Protein AF-0000000078657579 (afdb_homodimer)

pLDDT: mean 97.5, std 2.19, range [79.81, 98.94]

Organism: NCBI:txid1005395

Radius of gyration: 17.43 Å; Cα contacts (8 Å, |Δi|>4): 641; chains: 2; bounding box: 29×56×40 Å

Nearest PDB structures (foldseek):
  3bcw-assembly1_A  TM=8.806E-01  e=3.943E-10  Bordetella bronchiseptica RB50
  1o5u-assembly2_B  TM=9.605E-01  e=2.382E-05  Thermotoga maritima
  2i45-assembly3_E  TM=8.185E-01  e=2.041E-05  Neisseria meningitidis
  3d82-assembly1_E  TM=7.930E-01  e=7.016E-05  Shewanella frigidimarina NCIMB 400
  5onn-assembly1_A  TM=7.006E-01  e=1.442E-04  Paenibacillus lautus

Foldseek 3Di:
DDDDDDPPLVDDDFDDKDFDDFFPDPPTKIKTWDWDDDPPQKIKTKMKIAFGKGKDDAQFWKKKAKQAAWKWWDFVVGDIDTDGHGDIDTDHGRTITMIGGPGIIMMIMMTGD/DDDDDDPPLVDDDFDDKDFDDFFPDPPGKMKTWDWDDDDPQKIWTKMKIAFGKGKDDAQFWKKKAKQAAWKWWAFVVGDIDTDHHGDIDTDHGRTITMIGGPGIIMMIMMTGD

Secondary structure (DSSP, 8-state):
---EEE-STTTPPPSEEEE-SSB-SSSPPEEEEEEEE-TTSEEEEEEEE-SEEEE----SEEEEEEEEEEEEEEETTS--EEEETT-EEEEPTT--EEEEEEEEEEEEEEEE-/---EEE-STTTPPPSEEEE-SSB-SSSPPEEEEEEEE-TTSEEEEEEEE-SEEEE----SEEEEEEEEEEEEEEETTS--EEEETT-EEEEPTT--EEEEEEEEEEEEEEEE-

Structure (mmCIF, N/CA/C/O backbone):
data_AF-0000000078657579-model_v1
#
loop_
_entity.id
_entity.type
_entity.pdbx_description
1 polymer 'Cupin domain-containing protein'
#
loop_
_atom_site.group_PDB
_atom_site.id
_atom_site.type_symbol
_atom_site.label_atom_id
_atom_site.label_alt_id
_atom_site.label_comp_id
_atom_site.label_asym_id
_atom_site.label_entity_id
_atom_site.label_seq_id
_atom_site.pdbx_PDB_ins_code
_atom_site.Cartn_x
_atom_site.Cartn_y
_atom_site.Cartn_z
_atom_site.occupancy
_atom_site.B_iso_or_equiv
_atom_site.auth_seq_id
_atom_site.auth_comp_id
_atom_site.auth_asym_id
_atom_site.auth_atom_id
_atom_site.pdbx_PDB_model_num
ATOM 1 N N . MET A 1 1 ? -11.383 -3.605 -15.008 1 80.19 1 MET A N 1
ATOM 2 C CA . MET A 1 1 ? -10.422 -2.52 -14.859 1 80.19 1 MET A CA 1
ATOM 3 C C . MET A 1 1 ? -9 -3.062 -14.758 1 80.19 1 MET A C 1
ATOM 5 O O . MET A 1 1 ? -8.797 -4.207 -14.352 1 80.19 1 MET A O 1
ATOM 9 N N . SER A 1 2 ? -8.062 -2.225 -15.211 1 91.75 2 SER A N 1
ATOM 10 C CA . SER A 1 2 ? -6.703 -2.734 -15.328 1 91.75 2 SER A CA 1
ATOM 11 C C . SER A 1 2 ? -5.934 -2.545 -14.023 1 91.75 2 SER A C 1
ATOM 13 O O . SER A 1 2 ? -6.285 -1.689 -13.203 1 91.75 2 SER A O 1
ATOM 15 N N . ILE A 1 3 ? -4.992 -3.357 -13.805 1 97.06 3 ILE A N 1
ATOM 16 C CA . ILE A 1 3 ? -4.066 -3.225 -12.688 1 97.06 3 ILE A CA 1
ATOM 17 C C . ILE A 1 3 ? -3.191 -1.988 -12.891 1 97.06 3 ILE A C 1
ATOM 19 O O . ILE A 1 3 ? -2.73 -1.719 -14 1 97.06 3 ILE A O 1
ATOM 23 N N . THR A 1 4 ? -2.998 -1.175 -11.836 1 98.12 4 THR A N 1
ATOM 24 C CA . THR A 1 4 ? -2.061 -0.057 -11.859 1 98.12 4 THR A CA 1
ATOM 25 C C . THR A 1 4 ? -0.813 -0.384 -11.039 1 98.12 4 THR A C 1
ATOM 27 O O . THR A 1 4 ? -0.912 -0.855 -9.906 1 98.12 4 THR A O 1
ATOM 30 N N . GLN A 1 5 ? 0.328 -0.183 -11.609 1 98.31 5 GLN A N 1
ATOM 31 C CA . GLN A 1 5 ? 1.6 -0.371 -10.914 1 98.31 5 GLN A CA 1
ATOM 32 C C . GLN A 1 5 ? 2.439 0.903 -10.953 1 98.31 5 GLN A C 1
ATOM 34 O O . GLN A 1 5 ? 2.615 1.507 -12.016 1 98.31 5 GLN A O 1
ATOM 39 N N . PHE A 1 6 ? 2.885 1.323 -9.844 1 98.44 6 PHE A N 1
ATOM 40 C CA . PHE A 1 6 ? 3.906 2.359 -9.742 1 98.44 6 PHE A CA 1
ATOM 41 C C . PHE A 1 6 ? 5.266 1.749 -9.414 1 98.44 6 PHE A C 1
ATOM 43 O O . PHE A 1 6 ? 5.445 1.162 -8.344 1 98.44 6 PHE A O 1
ATOM 50 N N . LYS A 1 7 ? 6.18 1.938 -10.281 1 97.62 7 LYS A N 1
ATOM 51 C CA . LYS A 1 7 ? 7.516 1.38 -10.078 1 97.62 7 LYS A CA 1
ATOM 52 C C . LYS A 1 7 ? 8.469 2.428 -9.508 1 97.62 7 LYS A C 1
ATOM 54 O O . LYS A 1 7 ? 8.336 3.617 -9.797 1 97.62 7 LYS A O 1
ATOM 59 N N . HIS A 1 8 ? 9.422 1.948 -8.688 1 95.94 8 HIS A N 1
ATOM 60 C CA . HIS A 1 8 ? 10.484 2.811 -8.172 1 95.94 8 HIS A CA 1
ATOM 61 C C . HIS A 1 8 ? 9.898 4.062 -7.52 1 95.94 8 HIS A C 1
ATOM 63 O O . HIS A 1 8 ? 10.312 5.18 -7.836 1 95.94 8 HIS A O 1
ATOM 69 N N . THR A 1 9 ? 8.922 3.859 -6.637 1 97.81 9 THR A N 1
ATOM 70 C CA . THR A 1 9 ? 8.148 4.977 -6.102 1 97.81 9 THR A CA 1
ATOM 71 C C . THR A 1 9 ? 9.047 5.922 -5.309 1 97.81 9 THR A C 1
ATOM 73 O O . THR A 1 9 ? 8.711 7.094 -5.121 1 97.81 9 THR A O 1
ATOM 76 N N . ASP A 1 10 ? 10.211 5.504 -4.914 1 95.88 10 ASP A N 1
ATOM 77 C CA . ASP A 1 10 ? 11.117 6.312 -4.098 1 95.88 10 ASP A CA 1
ATOM 78 C C . ASP A 1 10 ? 11.836 7.355 -4.945 1 95.88 10 ASP A C 1
ATOM 80 O O . ASP A 1 10 ? 12.32 8.359 -4.422 1 95.88 10 ASP A O 1
ATOM 84 N N . SER A 1 11 ? 11.859 7.082 -6.258 1 95.81 11 SER A N 1
ATOM 85 C CA . SER A 1 11 ? 12.766 7.93 -7.027 1 95.81 11 SER A CA 1
ATOM 86 C C . SER A 1 11 ? 12.078 8.492 -8.266 1 95.81 11 SER A C 1
ATOM 88 O O . SER A 1 11 ? 12.602 9.406 -8.914 1 95.81 11 SER A O 1
ATOM 90 N N . VAL A 1 12 ? 10.906 7.988 -8.578 1 96.19 12 VAL A N 1
ATOM 91 C CA . VAL A 1 12 ? 10.227 8.414 -9.805 1 96.19 12 VAL A CA 1
ATOM 92 C C . VAL A 1 12 ? 9.875 9.898 -9.711 1 96.19 12 VAL A C 1
ATOM 94 O O . VAL A 1 12 ? 9.516 10.383 -8.633 1 96.19 12 VAL A O 1
ATOM 97 N N . ALA A 1 13 ? 10.031 10.609 -10.852 1 95.69 13 ALA A N 1
ATOM 98 C CA . ALA A 1 13 ? 9.656 12.023 -10.898 1 95.69 13 ALA A CA 1
ATOM 99 C C . ALA A 1 13 ? 8.141 12.188 -10.828 1 95.69 13 ALA A C 1
ATOM 101 O O . ALA A 1 13 ? 7.391 11.414 -11.43 1 95.69 13 ALA A O 1
ATOM 102 N N . LEU A 1 14 ? 7.738 13.289 -10.156 1 97.19 14 LEU A N 1
ATOM 103 C CA . LEU A 1 14 ? 6.309 13.547 -10.016 1 97.19 14 LEU A CA 1
ATOM 104 C C . LEU A 1 14 ? 5.852 14.625 -10.992 1 97.19 14 LEU A C 1
ATOM 106 O O . LEU A 1 14 ? 6.66 15.422 -11.469 1 97.19 14 LEU A O 1
ATOM 110 N N . GLU A 1 15 ? 4.582 14.648 -11.266 1 93.62 15 GLU A N 1
ATOM 111 C CA . GLU A 1 15 ? 4.062 15.352 -12.438 1 93.62 15 GLU A CA 1
ATOM 112 C C . GLU A 1 15 ? 3.508 16.719 -12.055 1 93.62 15 GLU A C 1
ATOM 114 O O . GLU A 1 15 ? 3.623 17.688 -12.82 1 93.62 15 GLU A O 1
ATOM 119 N N . THR A 1 16 ? 2.764 16.891 -11 1 94.56 16 THR A N 1
ATOM 120 C CA . THR A 1 16 ? 2.107 18.125 -10.594 1 94.56 16 THR A CA 1
ATOM 121 C C . THR A 1 16 ? 2.666 18.625 -9.266 1 94.56 16 THR A C 1
ATOM 123 O O . THR A 1 16 ? 2.859 17.844 -8.336 1 94.56 16 THR A O 1
ATOM 126 N N . SER A 1 17 ? 2.924 19.859 -9.242 1 97.69 17 SER A N 1
ATOM 127 C CA . SER A 1 17 ? 3.43 20.5 -8.031 1 97.69 17 SER A CA 1
ATOM 128 C C . SER A 1 17 ? 2.678 21.781 -7.723 1 97.69 17 SER A C 1
ATOM 130 O O . 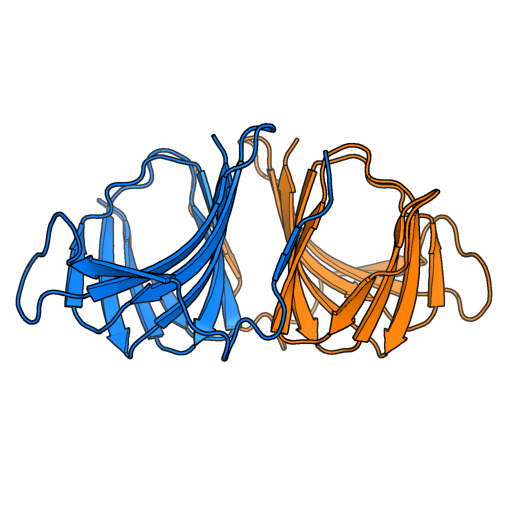SER A 1 17 ? 2.465 22.609 -8.609 1 97.69 17 SER A O 1
ATOM 132 N N . SER A 1 18 ? 2.176 21.891 -6.527 1 98.19 18 SER A N 1
ATOM 133 C CA . SER A 1 18 ? 1.454 23.094 -6.102 1 98.19 18 SER A CA 1
ATOM 134 C C . SER A 1 18 ? 1.6 23.312 -4.602 1 98.19 18 SER A C 1
ATOM 136 O O . SER A 1 18 ? 1.811 22.375 -3.842 1 98.19 18 SER A O 1
ATOM 138 N N . PRO A 1 19 ? 1.474 24.531 -4.145 1 98.25 19 PRO A N 1
ATOM 139 C CA . PRO A 1 19 ? 1.428 24.75 -2.695 1 98.25 19 PRO A CA 1
ATOM 140 C C . PRO A 1 19 ? 0.225 24.094 -2.035 1 98.25 19 PRO A C 1
ATOM 142 O O . PRO A 1 19 ? -0.805 23.891 -2.682 1 98.25 19 PRO A O 1
ATOM 145 N N . VAL A 1 20 ? 0.379 23.766 -0.746 1 97.94 20 VAL A N 1
ATOM 146 C CA . VAL A 1 20 ? -0.763 23.25 -0.003 1 97.94 20 VAL A CA 1
ATOM 147 C C . VAL A 1 20 ? -1.855 24.312 0.082 1 97.94 20 VAL A C 1
ATOM 149 O O . VAL A 1 20 ? -1.567 25.516 0.052 1 97.94 20 VAL A O 1
ATOM 152 N N . ALA A 1 21 ? -3.121 23.922 0.278 1 94.81 21 ALA A N 1
ATOM 153 C CA . ALA A 1 21 ? -4.266 24.828 0.147 1 94.81 21 ALA A CA 1
ATOM 154 C C . ALA A 1 21 ? -4.441 25.672 1.4 1 94.81 21 ALA A C 1
ATOM 156 O O . ALA A 1 21 ? -4.84 26.844 1.315 1 94.81 21 ALA A O 1
ATOM 157 N N . VAL A 1 22 ? -4.266 25.172 2.684 1 96.62 22 VAL A N 1
ATOM 158 C CA . VAL A 1 22 ? -4.5 25.891 3.938 1 96.62 22 VAL A CA 1
ATOM 159 C C . VAL A 1 22 ? -3.242 25.828 4.805 1 96.62 22 VAL A C 1
ATOM 161 O O . VAL A 1 22 ? -3.232 25.188 5.859 1 96.62 22 VAL A O 1
ATOM 164 N N . PRO A 1 23 ? -2.229 26.594 4.379 1 97.88 23 PRO A N 1
ATOM 165 C CA . PRO A 1 23 ? -1 26.609 5.176 1 97.88 23 PRO A CA 1
ATOM 166 C C . PRO A 1 23 ? -1.189 27.281 6.535 1 97.88 23 PRO A C 1
ATOM 168 O O . PRO A 1 23 ? -1.991 28.203 6.664 1 97.88 23 PRO A O 1
ATOM 171 N N . LEU A 1 24 ? -0.493 26.859 7.551 1 98 24 LEU A N 1
ATOM 172 C CA . LEU A 1 24 ? -0.603 27.391 8.906 1 98 24 LEU A CA 1
ATOM 173 C C . LEU A 1 24 ? 0.691 28.078 9.328 1 98 24 LEU A C 1
ATOM 175 O O . LEU A 1 24 ? 0.911 28.312 10.516 1 98 24 LEU A O 1
ATOM 179 N N . GLY A 1 25 ? 1.549 28.359 8.43 1 96 25 GLY A N 1
ATOM 180 C CA . GLY A 1 25 ? 2.805 29.047 8.695 1 96 25 GLY A CA 1
ATOM 181 C C . GLY A 1 25 ? 3.768 29 7.523 1 96 25 GLY A C 1
ATOM 182 O O . GLY A 1 25 ? 3.371 28.672 6.402 1 96 25 GLY A O 1
ATOM 183 N N . GLU A 1 26 ? 4.969 29.484 7.832 1 95.44 26 GLU A N 1
ATOM 184 C CA . GLU A 1 26 ? 6.051 29.422 6.852 1 95.44 26 GLU A CA 1
ATOM 185 C C . GLU A 1 26 ? 7.086 28.375 7.238 1 95.44 26 GLU A C 1
ATOM 187 O O . GLU A 1 26 ? 7.34 28.141 8.422 1 95.44 26 GLU A O 1
ATOM 192 N N . PRO A 1 27 ? 7.727 27.797 6.281 1 97.06 27 PRO A N 1
ATOM 193 C CA . PRO A 1 27 ? 7.477 27.922 4.844 1 97.06 27 PRO A CA 1
ATOM 194 C C . PRO A 1 27 ? 6.172 27.25 4.41 1 97.06 27 PRO A C 1
ATOM 196 O O . PRO A 1 27 ? 5.703 26.328 5.074 1 97.06 27 PRO A O 1
ATOM 199 N N . VAL A 1 28 ? 5.555 27.75 3.283 1 98.31 28 VAL A N 1
ATOM 200 C CA . VAL A 1 28 ? 4.41 27.078 2.672 1 98.31 28 VAL A CA 1
ATOM 201 C C . VAL A 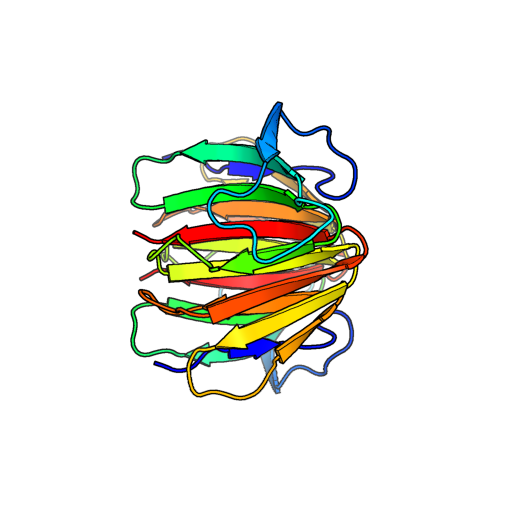1 28 ? 4.863 25.781 2.006 1 98.31 28 VAL A C 1
ATOM 203 O O . VAL A 1 28 ? 5.688 25.812 1.089 1 98.31 28 VAL A O 1
ATOM 206 N N . ALA A 1 29 ? 4.336 24.75 2.443 1 98.38 29 ALA A N 1
ATOM 207 C CA . ALA A 1 29 ? 4.711 23.453 1.884 1 98.38 29 ALA A CA 1
ATOM 208 C C . ALA A 1 29 ? 4.258 23.328 0.431 1 98.38 29 ALA A C 1
ATOM 210 O O . ALA A 1 29 ? 3.191 23.828 0.063 1 98.38 29 ALA A O 1
ATOM 211 N N . VAL A 1 30 ? 5.062 22.656 -0.29 1 98.5 30 VAL A N 1
ATOM 212 C CA . VAL A 1 30 ? 4.742 22.344 -1.678 1 98.5 30 VAL A CA 1
ATOM 213 C C . VAL A 1 30 ? 4.539 20.828 -1.834 1 98.5 30 VAL A C 1
ATOM 215 O O . VAL A 1 30 ? 5.359 20.031 -1.367 1 98.5 30 VAL A O 1
ATOM 218 N N . THR A 1 31 ? 3.414 20.469 -2.453 1 98.38 31 THR A N 1
ATOM 219 C CA . THR A 1 31 ? 3.135 19.062 -2.738 1 98.38 31 THR A CA 1
ATOM 220 C C . THR A 1 31 ? 3.357 18.75 -4.215 1 98.38 31 THR A C 1
ATOM 222 O O . THR A 1 31 ? 3.07 19.594 -5.078 1 98.38 31 THR A O 1
ATOM 225 N N . SER A 1 32 ? 3.936 17.609 -4.492 1 98.25 32 SER A N 1
ATOM 226 C CA . SER A 1 32 ? 4.059 17.031 -5.824 1 98.25 32 SER A CA 1
ATOM 227 C C . SER A 1 32 ? 3.406 15.648 -5.887 1 98.25 32 SER A C 1
ATOM 229 O O . SER A 1 32 ? 3.508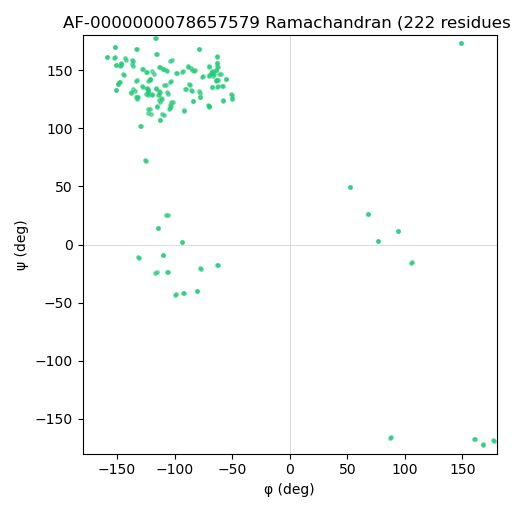 14.859 -4.945 1 98.25 32 SER A O 1
ATOM 231 N N . VAL A 1 33 ? 2.729 15.391 -7.078 1 98.06 33 VAL A N 1
ATOM 232 C CA . VAL A 1 33 ? 1.966 14.141 -7.109 1 98.06 33 VAL A CA 1
ATOM 233 C C . VAL A 1 33 ? 1.95 13.586 -8.531 1 98.06 33 VAL A C 1
ATOM 235 O O . VAL A 1 33 ? 1.987 14.336 -9.5 1 98.06 33 VAL A O 1
ATOM 238 N N . THR A 1 34 ? 2.068 12.336 -8.695 1 97.88 34 THR A N 1
ATOM 239 C CA . THR A 1 34 ? 1.597 11.547 -9.828 1 97.88 34 THR A CA 1
ATOM 240 C C . THR A 1 34 ? 0.492 10.586 -9.398 1 97.88 34 THR A C 1
ATOM 242 O O . THR A 1 34 ? 0.665 9.82 -8.445 1 97.88 34 THR A O 1
ATOM 245 N N . CYS A 1 35 ? -0.613 10.688 -10.055 1 97 35 CYS A N 1
ATOM 246 C CA . CYS A 1 35 ? -1.735 9.859 -9.625 1 97 35 CYS A CA 1
ATOM 247 C C . CYS A 1 35 ? -2.535 9.359 -10.82 1 97 35 CYS A C 1
ATOM 249 O O . CYS A 1 35 ? -2.373 9.867 -11.938 1 97 35 CYS A O 1
ATOM 251 N N . VAL A 1 36 ? -3.262 8.336 -10.547 1 95.75 36 VAL A N 1
ATOM 252 C CA . VAL A 1 36 ? -4.211 7.758 -11.484 1 95.75 36 VAL A CA 1
ATOM 253 C C . VAL A 1 36 ? -5.609 7.742 -10.867 1 95.75 36 VAL A C 1
ATOM 255 O O . VAL A 1 36 ? -5.828 7.113 -9.836 1 95.75 36 VAL A O 1
ATOM 258 N N . GLU A 1 37 ? -6.426 8.547 -11.484 1 92.25 37 GLU A N 1
ATOM 259 C CA . GLU A 1 37 ? -7.836 8.438 -11.117 1 92.25 37 GLU A CA 1
ATOM 260 C C . GLU A 1 37 ? -8.492 7.238 -11.797 1 92.25 37 GLU A C 1
ATOM 262 O O . GLU A 1 37 ? -8.32 7.031 -13 1 92.25 37 GLU A O 1
ATOM 267 N N . ARG A 1 38 ? -9.211 6.48 -10.945 1 95.44 38 ARG A N 1
ATOM 268 C CA . ARG A 1 38 ? -9.82 5.27 -11.484 1 95.44 38 ARG A CA 1
ATOM 269 C C . ARG A 1 38 ? -11.336 5.348 -11.422 1 95.44 38 ARG A C 1
ATOM 271 O O . ARG A 1 38 ? -11.891 6.148 -10.664 1 95.44 38 ARG A O 1
ATOM 278 N N . SER A 1 39 ? -11.922 4.512 -12.141 1 94.69 39 SER A N 1
ATOM 279 C CA . SER A 1 39 ? -13.383 4.527 -12.219 1 94.69 39 SER A CA 1
ATOM 280 C C . SER A 1 39 ? -14 3.562 -11.211 1 94.69 39 SER A C 1
ATOM 282 O O . SER A 1 39 ? -15.227 3.473 -11.102 1 94.69 39 SER A O 1
ATOM 284 N N . ASP A 1 40 ? -13.219 2.959 -10.461 1 95.44 40 ASP A N 1
ATOM 285 C CA . ASP A 1 40 ? -13.742 1.938 -9.555 1 95.44 40 ASP A CA 1
ATOM 286 C C . ASP A 1 40 ? -13.734 2.434 -8.109 1 95.44 40 ASP A C 1
ATOM 288 O O . ASP A 1 40 ? -13.57 1.644 -7.176 1 95.44 40 ASP A O 1
ATOM 292 N N . GLY A 1 41 ? -13.789 3.77 -7.93 1 96 41 GLY A N 1
ATOM 293 C CA . GLY A 1 41 ? -14.055 4.336 -6.617 1 96 41 GLY A CA 1
ATOM 294 C C . GLY A 1 41 ? -12.789 4.684 -5.852 1 96 41 GLY A C 1
ATOM 295 O O . GLY A 1 41 ? -12.836 4.895 -4.637 1 96 41 GLY A O 1
ATOM 296 N N . VAL A 1 42 ? -11.672 4.641 -6.602 1 98 42 VAL A N 1
ATOM 297 C CA . VAL A 1 42 ? -10.453 4.988 -5.879 1 98 42 VAL A CA 1
ATOM 298 C C . VAL A 1 42 ? -9.586 5.906 -6.734 1 98 42 VAL A C 1
ATOM 300 O O . VAL A 1 42 ? -9.781 5.996 -7.949 1 98 42 VAL A O 1
ATOM 303 N N . GLU A 1 43 ? -8.742 6.605 -6.098 1 98.25 43 GLU A N 1
ATOM 304 C CA . GLU A 1 43 ? -7.586 7.293 -6.672 1 98.25 43 GLU A CA 1
ATOM 305 C C . GLU A 1 43 ? -6.289 6.855 -5.992 1 98.25 43 GLU A C 1
ATOM 307 O O . GLU A 1 43 ? -6.238 6.723 -4.77 1 98.25 43 GLU A O 1
ATOM 312 N N . THR A 1 44 ? -5.289 6.57 -6.77 1 98.69 44 THR A N 1
ATOM 313 C CA . THR A 1 44 ? -4.035 6.113 -6.18 1 98.69 44 THR A CA 1
ATOM 314 C C . THR A 1 44 ? -2.846 6.801 -6.84 1 98.69 44 THR A C 1
ATOM 316 O O . THR A 1 44 ? -2.955 7.309 -7.957 1 98.69 44 THR A O 1
ATOM 319 N N . GLY A 1 45 ? -1.734 6.891 -6.043 1 98.62 45 GLY A N 1
ATOM 320 C CA . GLY A 1 45 ? -0.571 7.566 -6.594 1 98.62 45 GLY A CA 1
ATOM 321 C C . GLY A 1 45 ? 0.583 7.664 -5.613 1 98.62 45 GLY A C 1
ATOM 322 O O . GLY A 1 45 ? 0.636 6.918 -4.637 1 98.62 45 GLY A O 1
ATOM 323 N N . ILE A 1 46 ? 1.564 8.453 -5.984 1 98.88 46 ILE A N 1
ATOM 324 C CA . ILE A 1 46 ? 2.727 8.844 -5.195 1 98.88 46 ILE A CA 1
ATOM 325 C C . ILE A 1 46 ? 2.654 10.336 -4.867 1 98.88 46 ILE A C 1
ATOM 327 O O . ILE A 1 46 ? 2.316 11.148 -5.73 1 98.88 46 ILE A O 1
ATOM 331 N N . TRP A 1 47 ? 2.846 10.641 -3.686 1 98.75 47 TRP A N 1
ATOM 332 C CA . TRP A 1 47 ? 2.744 12 -3.178 1 98.75 47 TRP A CA 1
ATOM 333 C C . TRP A 1 47 ? 4.004 12.398 -2.42 1 98.75 47 TRP A C 1
ATOM 335 O O . TRP A 1 47 ? 4.543 11.609 -1.642 1 98.75 47 TRP A O 1
ATOM 345 N N . GLU A 1 48 ? 4.527 13.586 -2.633 1 98.81 48 GLU A N 1
ATOM 346 C CA . GLU A 1 48 ? 5.648 14.172 -1.906 1 98.81 48 GLU A CA 1
ATOM 347 C C . GLU A 1 48 ? 5.301 15.555 -1.374 1 98.81 48 GLU A C 1
ATOM 349 O O . GLU A 1 48 ? 4.504 16.281 -1.98 1 98.81 48 GLU A O 1
ATOM 354 N N . CYS A 1 49 ? 5.887 15.938 -0.321 1 98.75 49 CYS A N 1
ATOM 355 C CA . CYS A 1 49 ? 5.574 17.219 0.281 1 98.75 49 CYS A CA 1
ATOM 356 C C . CYS A 1 49 ? 6.781 17.781 1.028 1 98.75 49 CYS A C 1
ATOM 358 O O . CYS A 1 49 ? 7.406 17.078 1.82 1 98.75 49 CYS A O 1
ATOM 360 N N . THR A 1 50 ? 7.141 19.016 0.857 1 98.81 50 THR A N 1
ATOM 361 C CA . THR A 1 50 ? 8.227 19.688 1.546 1 98.81 50 THR A CA 1
ATOM 362 C C . THR A 1 50 ? 7.801 20.109 2.951 1 98.81 50 THR A C 1
ATOM 364 O O . THR A 1 50 ? 6.617 20.047 3.289 1 98.81 50 THR A O 1
ATOM 367 N N . PRO A 1 51 ? 8.742 20.516 3.762 1 98.75 51 PRO A N 1
ATOM 368 C CA . PRO A 1 51 ? 8.43 20.891 5.148 1 98.75 51 PRO A CA 1
ATOM 369 C C . PRO A 1 51 ? 7.438 22.031 5.246 1 98.75 51 PRO A C 1
ATOM 371 O O . PRO A 1 51 ? 7.488 22.969 4.441 1 98.75 51 PRO A O 1
ATOM 374 N N . GLY A 1 52 ? 6.59 22.047 6.262 1 98.75 52 GLY A N 1
ATOM 375 C CA . GLY A 1 52 ? 5.555 23.016 6.555 1 98.75 52 GLY A CA 1
ATOM 376 C C . GLY A 1 52 ? 4.352 22.422 7.258 1 98.75 52 GLY A C 1
ATOM 377 O O . GLY A 1 52 ? 4.277 21.203 7.441 1 98.75 52 GLY A O 1
ATOM 378 N N . ARG A 1 53 ? 3.441 23.25 7.668 1 98.75 53 ARG A N 1
ATOM 379 C CA . ARG A 1 53 ? 2.227 22.828 8.359 1 98.75 53 ARG A CA 1
ATOM 380 C C . ARG A 1 53 ? 0.981 23.266 7.598 1 98.75 53 ARG A C 1
ATOM 382 O O . ARG A 1 53 ? 0.951 24.359 7.031 1 98.75 53 ARG A O 1
ATOM 389 N N . TRP A 1 54 ? -0.026 22.438 7.59 1 98.62 54 TRP A N 1
ATOM 390 C CA . TRP A 1 54 ? -1.281 22.797 6.938 1 98.62 54 TRP A CA 1
ATOM 391 C C . TRP A 1 54 ? -2.434 21.953 7.477 1 98.62 54 TRP A C 1
ATOM 393 O O . TRP A 1 54 ? -2.211 20.891 8.078 1 98.62 54 TRP A O 1
ATOM 403 N N . ARG A 1 55 ? -3.602 22.406 7.27 1 98.44 55 ARG A N 1
ATOM 404 C CA . ARG A 1 55 ? -4.801 21.656 7.633 1 98.44 55 ARG A CA 1
ATOM 405 C C . ARG A 1 55 ? -5.191 20.688 6.535 1 98.44 55 ARG A C 1
ATOM 407 O O . ARG A 1 55 ? -5.199 21.031 5.352 1 98.44 55 ARG A O 1
ATOM 414 N N . ARG A 1 56 ? -5.484 19.406 6.945 1 97.94 56 ARG A N 1
ATOM 415 C CA . ARG A 1 56 ? -5.945 18.406 5.992 1 97.94 56 ARG A CA 1
ATOM 416 C C . ARG A 1 56 ? -7.285 18.812 5.379 1 97.94 56 ARG A C 1
ATOM 418 O O . ARG A 1 56 ? -8.203 19.203 6.09 1 97.94 56 ARG A O 1
ATOM 425 N N . GLN A 1 57 ? -7.402 18.641 3.98 1 95.75 57 GLN A N 1
ATOM 426 C CA . GLN A 1 57 ? -8.625 19.078 3.326 1 95.75 57 GLN A CA 1
ATOM 427 C C . GLN A 1 57 ? -9.391 17.906 2.715 1 95.75 57 GLN A C 1
ATOM 429 O O . GLN A 1 57 ? -10.578 18.031 2.406 1 95.75 57 GLN A O 1
ATOM 434 N N . ILE A 1 58 ? -8.664 16.828 2.436 1 95.25 58 ILE A N 1
ATOM 435 C CA . ILE A 1 58 ? -9.367 15.719 1.795 1 95.25 58 ILE A CA 1
ATOM 436 C C . ILE A 1 58 ? -10.211 14.977 2.826 1 95.25 58 ILE A C 1
ATOM 438 O O . ILE A 1 58 ? -9.805 14.828 3.98 1 95.25 58 ILE A O 1
ATOM 442 N N . VAL A 1 59 ? -11.383 14.516 2.377 1 96.12 59 VAL A N 1
ATOM 443 C CA . VAL A 1 59 ? -12.32 13.914 3.314 1 96.12 59 VAL A CA 1
ATOM 444 C C . VAL A 1 59 ? -12.406 12.406 3.066 1 96.12 59 VAL A C 1
ATOM 446 O O . VAL A 1 59 ? -13.016 11.672 3.848 1 96.12 59 VAL A O 1
ATOM 449 N N . GLN A 1 60 ? -11.789 11.977 1.979 1 97.62 60 GLN A N 1
ATOM 450 C CA . GLN A 1 60 ? -11.844 10.57 1.615 1 97.62 60 GLN A CA 1
ATOM 451 C C . GLN A 1 60 ? -11.094 9.711 2.623 1 97.62 60 GLN A C 1
ATOM 453 O O . GLN A 1 60 ? -10.133 10.172 3.248 1 97.62 60 GLN A O 1
ATOM 458 N N . GLN A 1 61 ? -11.594 8.508 2.762 1 98.19 61 GLN A N 1
ATOM 459 C CA . GLN A 1 61 ? -10.797 7.473 3.422 1 98.19 61 GLN A CA 1
ATOM 460 C C . GLN A 1 61 ? -9.477 7.25 2.697 1 98.19 61 GLN A C 1
ATOM 462 O O . GLN A 1 61 ? -9.43 7.242 1.466 1 98.19 61 GLN A O 1
ATOM 467 N N . GLU A 1 62 ? -8.352 7.125 3.48 1 98.75 62 GLU A N 1
ATOM 468 C CA . GLU A 1 62 ? -7.039 7.039 2.852 1 98.75 62 GLU A CA 1
ATOM 469 C C . GLU A 1 62 ? -6.172 5.98 3.527 1 98.75 62 GLU A C 1
ATOM 471 O O . GLU A 1 62 ? -6.055 5.957 4.754 1 98.75 62 GLU A O 1
ATOM 476 N N . PHE A 1 63 ? -5.594 5.145 2.734 1 98.94 63 PHE A N 1
ATOM 477 C CA . PHE A 1 63 ? -4.457 4.332 3.158 1 98.94 63 PHE A CA 1
ATOM 478 C C . PHE A 1 63 ? -3.174 4.809 2.488 1 98.94 63 PHE A C 1
ATOM 480 O O . PHE A 1 63 ? -3.172 5.129 1.298 1 98.94 63 PHE A O 1
ATOM 487 N N . CYS A 1 64 ? -2.076 4.883 3.291 1 98.88 64 CYS A N 1
ATOM 488 C CA . CYS A 1 64 ? -0.813 5.312 2.701 1 98.88 64 CYS A CA 1
ATOM 489 C C . CYS A 1 64 ? 0.364 4.609 3.365 1 98.88 64 CYS A C 1
ATOM 491 O O . CYS A 1 64 ? 0.235 4.082 4.473 1 98.88 64 CYS A O 1
ATOM 493 N N . HIS A 1 65 ? 1.467 4.512 2.686 1 98.88 65 HIS A N 1
ATOM 494 C CA . HIS A 1 65 ? 2.766 4.039 3.154 1 98.88 65 HIS A CA 1
ATOM 495 C C . HIS A 1 65 ? 3.844 5.098 2.941 1 98.88 65 HIS A C 1
ATOM 497 O O . HIS A 1 65 ? 4.121 5.484 1.805 1 98.88 65 HIS A O 1
ATOM 503 N N . LEU A 1 66 ? 4.422 5.582 4.043 1 98.69 66 LEU A N 1
ATOM 504 C CA . LEU A 1 66 ? 5.473 6.586 3.941 1 98.69 66 LEU A CA 1
ATOM 505 C C . LEU A 1 66 ? 6.801 5.945 3.549 1 98.69 66 LEU A C 1
ATOM 507 O O . LEU A 1 66 ? 7.258 5.004 4.203 1 98.69 66 LEU A O 1
ATOM 511 N N . THR A 1 67 ? 7.406 6.461 2.5 1 98.19 67 THR A N 1
ATOM 512 C CA . THR A 1 67 ? 8.625 5.852 1.989 1 98.19 67 THR A CA 1
ATOM 513 C C . THR A 1 67 ? 9.844 6.703 2.342 1 98.19 67 THR A C 1
ATOM 515 O O . THR A 1 67 ? 10.984 6.23 2.26 1 98.19 67 THR A O 1
ATOM 518 N N . LYS A 1 68 ? 9.648 7.949 2.57 1 98.06 68 LYS A N 1
ATOM 519 C CA . LYS A 1 68 ? 10.719 8.883 2.904 1 98.06 68 LYS A CA 1
ATOM 520 C C . LYS A 1 68 ? 10.25 9.922 3.916 1 98.06 68 LYS A C 1
ATOM 522 O O . LYS A 1 68 ? 9.094 10.359 3.873 1 98.06 68 LYS A O 1
ATOM 527 N N . GLY A 1 69 ? 11.188 10.305 4.77 1 98.25 69 GLY A N 1
ATOM 528 C CA . GLY A 1 69 ? 11 11.484 5.594 1 98.25 69 GLY A CA 1
ATOM 529 C C . GLY A 1 69 ? 10.289 11.203 6.902 1 98.25 69 GLY A C 1
ATOM 530 O O . GLY A 1 69 ? 10.297 10.062 7.383 1 98.25 69 GLY A O 1
ATOM 531 N N . ARG A 1 70 ? 9.844 12.273 7.527 1 98.38 70 ARG A N 1
ATOM 532 C CA . ARG A 1 70 ? 9.195 12.25 8.828 1 98.38 70 ARG A CA 1
ATOM 533 C C . ARG A 1 70 ? 8.18 13.383 8.953 1 98.38 70 ARG A C 1
ATOM 535 O O . ARG A 1 70 ? 8.453 14.516 8.539 1 98.38 70 ARG A O 1
ATOM 542 N N . CYS A 1 71 ? 7.031 13.047 9.547 1 98.75 71 CYS A N 1
ATOM 543 C CA . CYS A 1 71 ? 6.012 14.062 9.789 1 98.75 71 CYS A CA 1
ATOM 544 C C . CYS A 1 71 ? 5.16 13.695 11 1 98.75 71 CYS A C 1
ATOM 546 O O . CYS A 1 71 ? 5.348 12.633 11.602 1 98.75 71 CYS A O 1
ATOM 548 N N . THR A 1 72 ? 4.363 14.633 11.422 1 98.81 72 THR A N 1
ATOM 549 C CA . THR A 1 72 ? 3.365 14.43 12.469 1 98.81 72 THR A CA 1
ATOM 550 C C . THR A 1 72 ? 1.971 14.789 11.961 1 98.81 72 THR A C 1
ATOM 552 O O . THR A 1 72 ? 1.798 15.789 11.258 1 98.81 72 THR A O 1
ATOM 555 N N . PHE A 1 73 ? 1.037 13.93 12.219 1 98.88 73 PHE A N 1
ATOM 556 C CA . PHE A 1 73 ? -0.366 14.281 12.039 1 98.88 73 PHE A CA 1
ATOM 557 C C . PHE A 1 73 ? -1.08 14.375 13.383 1 98.88 73 PHE A C 1
ATOM 559 O O . PHE A 1 73 ? -1.033 13.445 14.188 1 98.88 73 PHE A O 1
ATOM 566 N N . THR A 1 74 ? -1.693 15.477 13.625 1 98.69 74 THR A N 1
ATOM 567 C CA . THR A 1 74 ? -2.473 15.641 14.852 1 98.69 74 THR A CA 1
ATOM 568 C C . THR A 1 74 ? -3.961 15.75 14.531 1 98.69 74 THR A C 1
ATOM 570 O O . THR A 1 74 ? -4.426 16.797 14.062 1 98.69 74 THR A O 1
ATOM 573 N N . PRO A 1 75 ? -4.75 14.633 14.844 1 98.12 75 PRO A N 1
ATOM 574 C CA . PRO A 1 75 ? -6.195 14.75 14.648 1 98.12 75 PRO A CA 1
ATOM 575 C C . PRO A 1 75 ? -6.832 15.805 15.555 1 98.12 75 PRO A C 1
ATOM 577 O O . PRO A 1 75 ? -6.352 16.031 16.672 1 98.12 75 PRO A O 1
ATOM 580 N N . ASP A 1 76 ? -7.922 16.375 15 1 97.62 76 ASP A N 1
ATOM 581 C CA . ASP A 1 76 ? -8.648 17.312 15.859 1 97.62 76 ASP A CA 1
ATOM 582 C C . ASP A 1 76 ? -9.109 16.625 17.141 1 97.62 76 ASP A C 1
ATOM 584 O O . ASP A 1 76 ? -9.812 15.617 17.094 1 97.62 76 ASP A O 1
ATOM 588 N N . GLY A 1 77 ? -8.719 17.188 18.203 1 96.25 77 GLY A N 1
ATOM 589 C CA . GLY A 1 77 ? -9.125 16.656 19.5 1 96.25 77 GLY A CA 1
ATOM 590 C C . GLY A 1 77 ? -8.367 15.414 19.906 1 96.25 77 GLY A C 1
ATOM 591 O O . GLY A 1 77 ? -8.719 14.766 20.906 1 96.25 77 GLY A O 1
ATOM 592 N N . GLY A 1 78 ? -7.426 14.969 19.141 1 96.56 78 GLY A N 1
ATOM 593 C CA . GLY A 1 78 ? -6.684 13.758 19.438 1 96.56 78 GLY A CA 1
ATOM 594 C C . GLY A 1 78 ? -5.207 14.008 19.672 1 96.56 78 GLY A C 1
ATOM 595 O O . GLY A 1 78 ? -4.746 15.148 19.609 1 96.56 78 GLY A O 1
ATOM 596 N N . GLU A 1 79 ? -4.449 13.008 19.984 1 97.38 79 GLU A N 1
ATOM 597 C CA . GLU A 1 79 ? -3.01 13.07 20.203 1 97.38 79 GLU A CA 1
ATOM 598 C C . GLU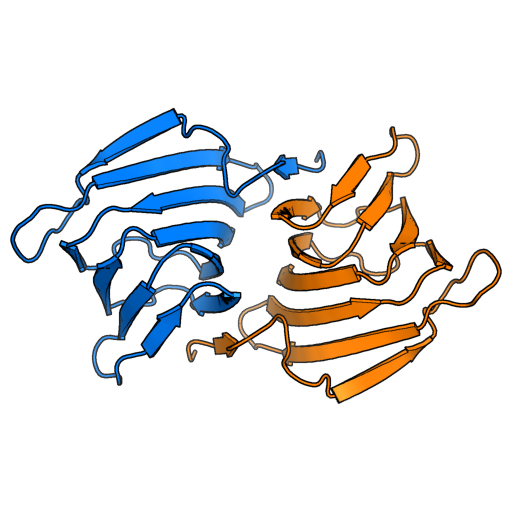 A 1 79 ? -2.238 13.016 18.891 1 97.38 79 GLU A C 1
ATOM 600 O O . GLU A 1 79 ? -2.668 12.359 17.938 1 97.38 79 GLU A O 1
ATOM 605 N N . PRO A 1 80 ? -1.075 13.656 18.875 1 98.44 80 PRO A N 1
ATOM 606 C CA . PRO A 1 80 ? -0.243 13.602 17.672 1 98.44 80 PRO A CA 1
ATOM 607 C C . PRO A 1 80 ? 0.227 12.188 17.344 1 98.44 80 PRO A C 1
ATOM 609 O O . PRO A 1 80 ? 0.547 11.414 18.25 1 98.44 80 PRO A O 1
ATOM 612 N N . LEU A 1 81 ? 0.252 11.891 16.109 1 98.56 81 LEU A N 1
ATOM 613 C CA . LEU A 1 81 ? 0.867 10.68 15.57 1 98.56 81 LEU A CA 1
ATOM 614 C C . LEU A 1 81 ? 2.199 10.992 14.898 1 98.56 81 LEU A C 1
ATOM 616 O O . LEU A 1 81 ? 2.242 11.742 13.914 1 98.56 81 LEU A O 1
ATOM 620 N N . VAL A 1 82 ? 3.244 10.469 15.398 1 98.69 82 VAL A N 1
ATOM 621 C CA . VAL A 1 82 ? 4.543 10.578 14.742 1 98.69 82 VAL A CA 1
ATOM 622 C C . VAL A 1 82 ? 4.68 9.5 13.68 1 98.69 82 VAL A C 1
ATOM 624 O O . VAL A 1 82 ? 4.555 8.305 13.977 1 98.69 82 VAL A O 1
ATOM 627 N N . ILE A 1 83 ? 4.938 9.922 12.438 1 98.56 83 ILE A N 1
ATOM 628 C CA . ILE A 1 83 ? 4.969 9.031 11.281 1 98.56 83 ILE A CA 1
ATOM 629 C C . ILE A 1 83 ? 6.328 9.133 10.594 1 98.56 83 ILE A C 1
ATOM 631 O O . ILE A 1 83 ? 6.805 10.234 10.305 1 98.56 83 ILE A O 1
ATOM 635 N N . GLU A 1 84 ? 6.953 8.039 10.297 1 98.19 84 GLU A N 1
ATOM 636 C CA . GLU A 1 84 ? 8.266 8.023 9.656 1 98.19 84 GLU A CA 1
ATOM 637 C C . GLU A 1 84 ? 8.297 7.035 8.5 1 98.19 84 GLU A C 1
ATOM 639 O O . GLU A 1 84 ? 7.41 6.188 8.367 1 98.19 84 GLU A O 1
ATOM 644 N N . ALA A 1 85 ? 9.414 7.184 7.73 1 97.94 85 ALA A N 1
ATOM 645 C CA . ALA A 1 85 ? 9.594 6.238 6.633 1 97.94 85 ALA A CA 1
ATOM 646 C C . ALA A 1 85 ? 9.461 4.797 7.121 1 97.94 85 ALA A C 1
ATOM 648 O O . ALA A 1 85 ? 10.039 4.426 8.141 1 97.94 85 ALA A O 1
ATOM 649 N N . GLY A 1 86 ? 8.641 4.074 6.418 1 97.62 86 GLY A N 1
ATOM 650 C CA . GLY A 1 86 ? 8.414 2.689 6.793 1 97.62 86 GLY A CA 1
ATOM 651 C C . GLY A 1 86 ? 7.062 2.469 7.453 1 97.62 86 GLY A C 1
ATOM 652 O O . GLY A 1 86 ? 6.59 1.333 7.547 1 97.62 86 GLY A O 1
ATOM 653 N N . ASP A 1 87 ? 6.426 3.506 7.887 1 98.69 87 ASP A N 1
ATOM 654 C CA . ASP A 1 87 ? 5.121 3.395 8.531 1 98.69 87 ASP A CA 1
ATOM 655 C C . ASP A 1 87 ? 3.998 3.371 7.496 1 98.69 87 ASP A C 1
ATOM 657 O O . ASP A 1 87 ? 4.145 3.92 6.402 1 98.69 87 ASP A O 1
ATOM 661 N N . ALA A 1 88 ? 2.928 2.709 7.832 1 98.88 88 ALA A N 1
ATOM 662 C CA . ALA A 1 88 ? 1.674 2.77 7.086 1 98.88 88 ALA A CA 1
ATOM 663 C C . ALA A 1 88 ? 0.548 3.33 7.949 1 98.88 88 ALA A C 1
ATOM 665 O O . ALA A 1 88 ? 0.554 3.164 9.172 1 98.88 88 ALA A O 1
ATOM 666 N N . LEU A 1 89 ? -0.371 4.055 7.309 1 98.75 89 LEU A N 1
ATOM 667 C CA . LEU A 1 89 ? -1.455 4.742 8.008 1 98.75 89 LEU A CA 1
ATOM 668 C C . LEU A 1 89 ? -2.787 4.508 7.301 1 98.75 89 LEU A C 1
ATOM 670 O O . LEU A 1 89 ? -2.863 4.574 6.07 1 98.75 89 LEU A O 1
ATOM 674 N N . MET A 1 90 ? -3.842 4.148 8.055 1 98.81 90 MET A N 1
ATOM 675 C CA . MET A 1 90 ? -5.227 4.129 7.594 1 98.81 90 MET A CA 1
ATOM 676 C C . MET A 1 90 ? -6.031 5.25 8.25 1 98.81 90 MET A C 1
ATOM 678 O O . MET A 1 90 ? -6.262 5.23 9.461 1 98.81 90 MET A O 1
ATOM 682 N N . LEU A 1 91 ? -6.43 6.25 7.465 1 98.38 91 LEU A N 1
ATOM 683 C CA . LEU A 1 91 ? -7.254 7.363 7.93 1 98.38 91 LEU A CA 1
ATOM 684 C C . LEU A 1 91 ? -8.711 7.172 7.512 1 98.38 91 LEU A C 1
ATOM 686 O O . LEU A 1 91 ? -9.008 7.082 6.316 1 98.38 91 LEU A O 1
ATOM 690 N N . PRO A 1 92 ? -9.633 7.152 8.469 1 97.69 92 PRO A N 1
ATOM 691 C CA . PRO A 1 92 ? -11.047 7.09 8.094 1 97.69 92 PRO A CA 1
ATOM 692 C C . PRO A 1 92 ? -11.508 8.312 7.309 1 97.69 92 PRO A C 1
ATOM 694 O O . PRO A 1 92 ? -10.828 9.344 7.316 1 97.69 92 PRO A O 1
ATOM 697 N N . ALA A 1 93 ? -12.656 8.109 6.641 1 97.75 93 ALA A N 1
ATOM 698 C CA . ALA A 1 93 ? -13.281 9.266 6.016 1 97.75 93 ALA A CA 1
ATOM 699 C C . ALA A 1 93 ? -13.531 10.375 7.035 1 97.75 93 ALA A C 1
ATOM 701 O O . ALA A 1 93 ? -13.82 10.102 8.203 1 97.75 93 ALA A O 1
ATOM 702 N N . ASN A 1 94 ? -13.352 11.562 6.633 1 97.25 94 ASN A N 1
ATOM 703 C CA . ASN A 1 94 ? -13.625 12.758 7.43 1 97.25 94 ASN A CA 1
ATOM 704 C C . ASN A 1 94 ? -12.664 12.875 8.602 1 97.25 94 ASN A C 1
ATOM 706 O O . ASN A 1 94 ? -13.039 13.359 9.672 1 97.25 94 ASN A O 1
ATOM 710 N N . SER A 1 95 ? -11.484 12.258 8.391 1 96.75 95 SER A N 1
ATOM 711 C CA . SER A 1 95 ? -10.414 12.562 9.328 1 96.75 95 SER A CA 1
ATOM 712 C C . SER A 1 95 ? -9.906 13.992 9.148 1 96.75 95 SER A C 1
ATOM 714 O O . SER A 1 95 ? -9.484 14.375 8.062 1 96.75 95 SER A O 1
ATOM 716 N N . THR A 1 96 ? -10.039 14.75 10.211 1 97.38 96 THR A N 1
ATOM 717 C CA . THR A 1 96 ? -9.562 16.125 10.203 1 97.38 96 THR A CA 1
ATOM 718 C C . THR A 1 96 ? -8.383 16.297 11.164 1 97.38 96 THR A C 1
ATOM 720 O O . THR A 1 96 ? -8.242 15.523 12.117 1 97.38 96 THR A O 1
ATOM 723 N N . GLY A 1 97 ? -7.547 17.281 10.812 1 98.19 97 GLY A N 1
ATOM 724 C CA . GLY A 1 97 ? -6.367 17.516 11.625 1 98.19 97 GLY A CA 1
ATOM 725 C C . GLY A 1 97 ? -5.289 18.312 10.906 1 98.19 97 GLY A C 1
ATOM 726 O O . GLY A 1 97 ? -5.562 18.953 9.891 1 98.19 97 GLY A O 1
ATOM 727 N N . ILE A 1 98 ? -4.117 18.297 11.555 1 98.69 98 ILE A N 1
ATOM 728 C CA . ILE A 1 98 ? -3.014 19.094 11.039 1 98.69 98 ILE A CA 1
ATOM 729 C C . ILE A 1 98 ? -1.834 18.188 10.688 1 98.69 98 ILE A C 1
ATOM 731 O O . ILE A 1 98 ? -1.421 17.359 11.508 1 98.69 98 ILE A O 1
ATOM 735 N N . TRP A 1 99 ? -1.407 18.422 9.492 1 98.75 99 TRP A N 1
ATOM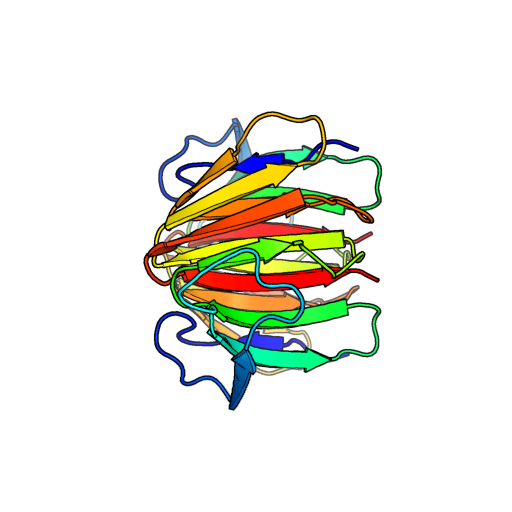 736 C CA . TRP A 1 99 ? -0.122 17.844 9.102 1 98.75 99 TRP A CA 1
ATOM 737 C C . TRP A 1 99 ? 1.024 18.781 9.484 1 98.75 99 TRP A C 1
ATOM 739 O O . TRP A 1 99 ? 0.935 19.984 9.305 1 98.75 99 TRP A O 1
ATOM 749 N N . ASP A 1 100 ? 2.051 18.266 9.984 1 98.81 100 ASP A N 1
ATOM 750 C CA . ASP A 1 100 ? 3.314 18.938 10.258 1 98.81 100 ASP A CA 1
ATOM 751 C C . ASP A 1 100 ? 4.492 18.172 9.672 1 98.81 100 ASP A C 1
ATOM 753 O O . ASP A 1 100 ? 4.973 17.203 10.281 1 98.81 100 ASP A O 1
ATOM 757 N N . ILE A 1 101 ? 5 18.625 8.555 1 98.75 101 ILE A N 1
ATOM 758 C CA . ILE A 1 101 ? 6.086 17.969 7.836 1 98.75 101 ILE A CA 1
ATOM 759 C C . ILE A 1 101 ? 7.43 18.531 8.297 1 98.75 101 ILE A C 1
ATOM 761 O O . ILE A 1 101 ? 7.723 19.703 8.07 1 98.75 101 ILE A O 1
ATOM 765 N N . GLN A 1 102 ? 8.203 17.734 8.875 1 97.81 102 GLN A N 1
ATOM 766 C CA . GLN A 1 102 ? 9.492 18.172 9.406 1 97.81 102 GLN A CA 1
ATOM 767 C C . GLN A 1 102 ? 10.609 17.969 8.391 1 97.81 102 GLN A C 1
ATOM 769 O O . GLN A 1 102 ? 11.586 18.719 8.367 1 97.81 102 GLN A O 1
ATOM 774 N N . GLU A 1 103 ? 10.562 16.891 7.754 1 98.19 103 GLU A N 1
ATOM 775 C CA . GLU A 1 103 ? 11.406 16.547 6.609 1 98.19 103 GLU A CA 1
ATOM 776 C C . GLU A 1 103 ? 10.555 16.156 5.398 1 98.19 103 GLU A C 1
ATOM 778 O O . GLU A 1 103 ? 9.469 15.586 5.551 1 98.19 103 GLU A O 1
ATOM 783 N N . THR A 1 104 ? 11.141 16.484 4.207 1 98.62 104 THR A N 1
ATOM 784 C CA .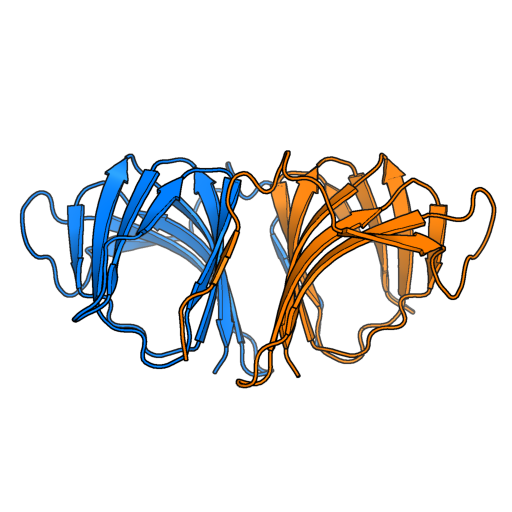 THR A 1 104 ? 10.375 16.125 3.018 1 98.62 104 THR A CA 1
ATOM 785 C C . THR A 1 104 ? 9.938 14.664 3.088 1 98.62 104 THR A C 1
ATOM 787 O O . THR A 1 104 ? 10.758 13.773 3.324 1 98.62 104 THR A O 1
ATOM 790 N N . VAL A 1 105 ? 8.625 14.547 2.926 1 98.69 105 VAL A N 1
ATOM 791 C CA . VAL A 1 105 ? 8.07 13.203 3.004 1 98.69 105 VAL A CA 1
ATOM 792 C C . VAL A 1 105 ? 7.602 12.758 1.622 1 98.69 105 VAL A C 1
ATOM 794 O O . VAL A 1 105 ? 7.316 13.586 0.757 1 98.69 105 VAL A O 1
ATOM 797 N N . ARG A 1 106 ? 7.648 11.445 1.432 1 98.81 106 ARG A N 1
ATOM 798 C CA . ARG A 1 106 ? 7.086 10.781 0.26 1 98.81 106 ARG A CA 1
ATOM 799 C C . ARG A 1 106 ? 6.258 9.562 0.662 1 98.81 106 ARG A C 1
ATOM 801 O O . ARG A 1 106 ? 6.633 8.828 1.576 1 98.81 106 ARG A O 1
ATOM 808 N N . LYS A 1 107 ? 5.156 9.391 -0.034 1 98.81 107 LYS A N 1
ATOM 809 C CA . LYS A 1 107 ? 4.312 8.234 0.268 1 98.81 107 LYS A CA 1
ATOM 810 C C . LYS A 1 107 ? 3.625 7.711 -0.989 1 98.81 107 LYS A C 1
ATOM 812 O O . LYS A 1 107 ? 3.479 8.445 -1.973 1 98.81 107 LYS A O 1
ATOM 817 N N . THR A 1 108 ? 3.285 6.457 -1.01 1 98.94 108 THR A N 1
ATOM 818 C CA . THR A 1 108 ? 2.25 5.91 -1.881 1 98.94 108 THR A CA 1
ATOM 819 C C . THR A 1 108 ? 0.903 5.871 -1.165 1 98.94 108 THR A C 1
ATOM 821 O O . THR A 1 108 ? 0.849 5.781 0.063 1 98.94 108 THR A O 1
ATOM 824 N N . TYR A 1 109 ? -0.169 6.027 -1.925 1 98.94 109 TYR A N 1
ATOM 825 C CA . TYR A 1 109 ? -1.456 6.145 -1.249 1 98.94 109 TYR A CA 1
ATOM 826 C C . TYR A 1 109 ? -2.588 5.645 -2.137 1 98.94 109 TYR A C 1
ATOM 828 O O . TYR A 1 109 ? -2.424 5.52 -3.352 1 98.94 109 TYR A O 1
ATOM 836 N N . VAL A 1 110 ? -3.713 5.344 -1.513 1 98.88 110 VAL A N 1
ATOM 837 C CA . VAL A 1 110 ? -5 5.172 -2.178 1 98.88 110 VAL A CA 1
ATOM 838 C C . VAL A 1 110 ? -6.078 5.953 -1.431 1 98.88 110 VAL A C 1
ATOM 840 O O . VAL A 1 110 ? -6.164 5.887 -0.202 1 98.88 110 VAL A O 1
ATOM 843 N N . LEU A 1 111 ? -6.738 6.773 -2.162 1 98.69 111 LEU A N 1
ATOM 844 C CA . LEU A 1 111 ? -7.965 7.391 -1.666 1 98.69 111 LEU A CA 1
ATOM 845 C C . LEU A 1 111 ? -9.18 6.543 -2.014 1 98.69 111 LEU A C 1
ATOM 847 O O . LEU A 1 111 ? -9.32 6.082 -3.148 1 98.69 111 LEU A O 1
ATOM 851 N N . ILE A 1 112 ? -10.055 6.328 -1.057 1 98.38 112 ILE A N 1
ATOM 852 C CA . ILE A 1 112 ? -11.227 5.48 -1.222 1 98.38 112 ILE A CA 1
ATOM 853 C C . ILE A 1 112 ? -12.492 6.332 -1.101 1 98.38 112 ILE A C 1
ATOM 855 O O . ILE A 1 112 ? -12.75 6.934 -0.054 1 98.38 112 ILE A O 1
ATOM 859 N N . PHE A 1 113 ? -13.266 6.367 -2.141 1 96.25 113 PHE A N 1
ATOM 860 C CA . PHE A 1 113 ? -14.414 7.266 -2.24 1 96.25 113 PHE A CA 1
ATOM 861 C C . PHE A 1 113 ? -15.695 6.562 -1.814 1 96.25 113 PHE A C 1
ATOM 863 O O . PHE A 1 113 ? -15.844 5.355 -2.027 1 96.25 113 PHE A O 1
ATOM 870 N N . MET B 1 1 ? -14.469 6.609 13.469 1 79.81 1 MET B N 1
ATOM 871 C CA . MET B 1 1 ? -13.516 5.504 13.508 1 79.81 1 MET B CA 1
ATOM 872 C C . MET B 1 1 ? -12.094 6.02 13.727 1 79.81 1 MET B C 1
ATOM 874 O O . MET B 1 1 ? -11.789 7.168 13.398 1 79.81 1 MET B O 1
ATOM 878 N N . SER B 1 2 ? -11.289 5.148 14.375 1 91.81 2 SER B N 1
ATOM 879 C CA . SER B 1 2 ? -9.977 5.633 14.781 1 91.81 2 SER B CA 1
ATOM 880 C C . SER B 1 2 ? -8.938 5.43 13.672 1 91.81 2 SER B C 1
ATOM 882 O O . SER B 1 2 ? -9.117 4.57 12.805 1 91.81 2 SER B O 1
ATOM 884 N N . ILE B 1 3 ? -7.98 6.234 13.68 1 97.06 3 ILE B N 1
ATOM 885 C CA . ILE B 1 3 ? -6.832 6.082 12.789 1 97.06 3 ILE B CA 1
ATOM 886 C C . ILE B 1 3 ? -6.039 4.836 13.18 1 97.06 3 ILE B C 1
ATOM 888 O O . ILE B 1 3 ? -5.84 4.562 14.359 1 97.06 3 ILE B O 1
ATOM 892 N N . THR B 1 4 ? -5.633 4.039 12.172 1 98.06 4 THR B N 1
ATOM 893 C CA . THR B 1 4 ? -4.734 2.914 12.398 1 98.06 4 THR B CA 1
ATOM 894 C C . THR B 1 4 ? -3.336 3.225 11.875 1 98.06 4 THR B C 1
ATOM 896 O O . THR B 1 4 ? -3.18 3.697 10.742 1 98.06 4 THR B O 1
ATOM 899 N N . GLN B 1 5 ? -2.352 2.984 12.68 1 98.25 5 GLN B N 1
ATOM 900 C CA . GLN B 1 5 ? -0.958 3.152 12.281 1 98.25 5 GLN B CA 1
ATOM 901 C C . GLN B 1 5 ? -0.165 1.867 12.5 1 98.25 5 GLN B C 1
ATOM 903 O O . GLN B 1 5 ? -0.231 1.267 13.578 1 98.25 5 GLN B O 1
ATOM 908 N N . PHE B 1 6 ? 0.516 1.458 11.516 1 98.38 6 PHE B N 1
ATOM 909 C CA . PHE B 1 6 ? 1.521 0.41 11.648 1 98.38 6 PHE B CA 1
ATOM 910 C C . PHE B 1 6 ? 2.926 1.003 11.625 1 98.38 6 PHE B C 1
ATOM 912 O O . PHE B 1 6 ? 3.344 1.587 10.625 1 98.38 6 PHE B O 1
ATOM 919 N N . LYS B 1 7 ? 3.617 0.793 12.664 1 97.56 7 LYS B N 1
ATOM 920 C CA . LYS B 1 7 ? 4.973 1.333 12.766 1 97.56 7 LYS B CA 1
ATOM 921 C C . LYS B 1 7 ? 6.012 0.271 12.43 1 97.56 7 LYS B C 1
ATOM 923 O O . LYS B 1 7 ? 5.801 -0.917 12.68 1 97.56 7 LYS B O 1
ATOM 928 N N . HIS B 1 8 ? 7.133 0.738 11.836 1 95.62 8 HIS B N 1
ATOM 929 C CA . HIS B 1 8 ? 8.266 -0.14 11.562 1 95.62 8 HIS B CA 1
ATOM 930 C C . HIS B 1 8 ? 7.828 -1.383 10.797 1 95.62 8 HIS B C 1
ATOM 932 O O . HIS B 1 8 ? 8.141 -2.506 11.195 1 95.62 8 HIS B O 1
ATOM 938 N N . THR B 1 9 ? 7.078 -1.166 9.734 1 97.75 9 THR B N 1
ATOM 939 C CA . THR B 1 9 ? 6.438 -2.273 9.031 1 97.75 9 THR B CA 1
ATOM 940 C C . THR B 1 9 ? 7.477 -3.23 8.461 1 97.75 9 THR B C 1
ATOM 942 O O . THR B 1 9 ? 7.18 -4.395 8.195 1 97.75 9 THR B O 1
ATOM 945 N N . ASP B 1 10 ? 8.688 -2.82 8.336 1 95.69 10 ASP B N 1
ATOM 946 C CA . ASP B 1 10 ? 9.742 -3.639 7.738 1 95.69 10 ASP B CA 1
ATOM 947 C C . ASP B 1 10 ? 10.234 -4.699 8.719 1 95.69 10 ASP B C 1
ATOM 949 O O . ASP B 1 10 ? 10.812 -5.707 8.312 1 95.69 10 ASP B O 1
ATOM 953 N N . SER B 1 11 ? 9.977 -4.426 9.992 1 95.62 11 SER B N 1
ATOM 954 C CA . SER B 1 11 ? 10.68 -5.289 10.938 1 95.62 11 SER B CA 1
ATOM 955 C C . SER B 1 11 ? 9.719 -5.848 11.992 1 95.62 11 SER B C 1
ATOM 957 O O . SER B 1 11 ? 10.078 -6.762 12.734 1 95.62 11 SER B O 1
ATOM 959 N N . VAL B 1 12 ? 8.523 -5.324 12.047 1 96 12 VAL B N 1
ATOM 960 C CA . VAL B 1 12 ? 7.586 -5.742 13.086 1 96 12 VAL B CA 1
ATOM 961 C C . VAL B 1 12 ? 7.246 -7.219 12.906 1 96 12 VAL B C 1
ATOM 963 O O . VAL B 1 12 ? 7.125 -7.707 11.781 1 96 12 VAL B O 1
ATOM 966 N N . ALA B 1 13 ? 7.125 -7.953 14.055 1 95.44 1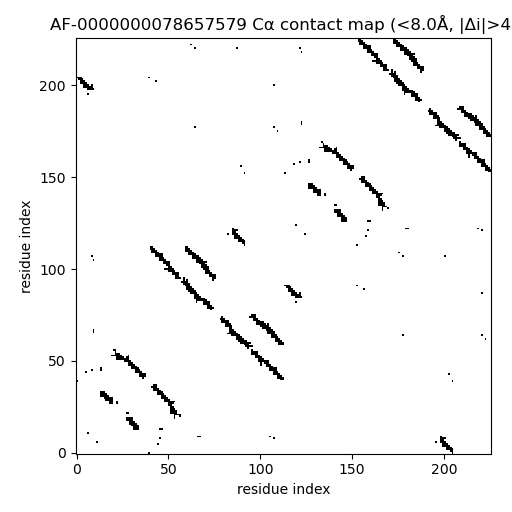3 ALA B N 1
ATOM 967 C CA . ALA B 1 13 ? 6.734 -9.359 14.016 1 95.44 13 ALA B CA 1
ATOM 968 C C . ALA B 1 13 ? 5.273 -9.508 13.602 1 95.44 13 ALA B C 1
ATOM 970 O O . ALA B 1 13 ? 4.418 -8.727 14.031 1 95.44 13 ALA B O 1
ATOM 971 N N . LEU B 1 14 ? 5.035 -10.609 12.867 1 97.06 14 LEU B N 1
ATOM 972 C CA . LEU B 1 14 ? 3.672 -10.844 12.406 1 97.06 14 LEU B CA 1
ATOM 973 C C . LEU B 1 14 ? 3.002 -11.938 13.242 1 97.06 14 LEU B C 1
ATOM 975 O O . LEU B 1 14 ? 3.684 -12.773 13.836 1 97.06 14 LEU B O 1
ATOM 979 N N . GLU B 1 15 ? 1.707 -11.93 13.25 1 93.31 15 GLU B N 1
ATOM 980 C CA . GLU B 1 15 ? 0.954 -12.641 14.281 1 93.31 15 GLU B CA 1
ATOM 981 C C . GLU B 1 15 ? 0.462 -13.992 13.773 1 93.31 15 GLU B C 1
ATOM 983 O O . GLU B 1 15 ? 0.383 -14.953 14.547 1 93.31 15 GLU B O 1
ATOM 988 N N . THR B 1 16 ? -0.03 -14.133 12.594 1 94.31 16 THR B N 1
ATOM 989 C CA . THR B 1 16 ? -0.613 -15.352 12.047 1 94.31 16 THR B CA 1
ATOM 990 C C . THR B 1 16 ? 0.214 -15.867 10.867 1 94.31 16 THR B C 1
ATOM 992 O O . THR B 1 16 ? 0.606 -15.094 9.992 1 94.31 16 THR B O 1
ATOM 995 N N . SER B 1 17 ? 0.45 -17.125 10.906 1 97.62 17 SER B N 1
ATOM 996 C CA . SER B 1 17 ? 1.209 -17.766 9.836 1 97.62 17 SER B CA 1
ATOM 997 C C . SER B 1 17 ? 0.537 -19.047 9.375 1 97.62 17 SER B C 1
ATOM 999 O O . SER B 1 17 ? 0.136 -19.875 10.195 1 97.62 17 SER B O 1
ATOM 1001 N N . SER B 1 18 ? 0.322 -19.141 8.094 1 98.19 18 SER B N 1
ATOM 1002 C CA . SER B 1 18 ? -0.288 -20.328 7.523 1 98.19 18 SER B CA 1
ATOM 1003 C C . SER B 1 18 ? 0.177 -20.562 6.09 1 98.19 18 SER B C 1
ATOM 1005 O O . SER B 1 18 ? 0.548 -19.609 5.395 1 98.19 18 SER B O 1
ATOM 1007 N N . PRO B 1 19 ? 0.148 -21.781 5.609 1 98.19 19 PRO B N 1
ATOM 1008 C CA . PRO B 1 19 ? 0.413 -22 4.188 1 98.19 19 PRO B CA 1
ATOM 1009 C C . PRO B 1 19 ? -0.613 -21.328 3.283 1 98.19 19 PRO B C 1
ATOM 1011 O O . PRO B 1 19 ? -1.759 -21.125 3.689 1 98.19 19 PRO B O 1
ATOM 1014 N N . VAL B 1 20 ? -0.172 -21 2.064 1 97.81 20 VAL B N 1
ATOM 1015 C CA . VAL B 1 20 ? -1.121 -20.469 1.094 1 97.81 20 VAL B CA 1
ATOM 1016 C C . VAL B 1 20 ? -2.18 -21.516 0.77 1 97.81 20 VAL B C 1
ATOM 1018 O O . VAL B 1 20 ? -1.918 -22.719 0.857 1 97.81 20 VAL B O 1
ATOM 1021 N N . ALA B 1 21 ? -3.365 -21.125 0.315 1 94.56 21 ALA B N 1
ATOM 1022 C CA . ALA B 1 21 ? -4.52 -22.016 0.191 1 94.56 21 ALA B CA 1
ATOM 1023 C C . ALA B 1 21 ? -4.43 -22.859 -1.075 1 94.56 21 ALA B C 1
ATOM 1025 O O . ALA B 1 21 ? -4.852 -24.016 -1.085 1 94.56 21 ALA B O 1
ATOM 1026 N N . VAL B 1 22 ? -3.982 -22.375 -2.285 1 96.5 22 VAL B N 1
ATOM 1027 C CA . VAL B 1 22 ? -3.949 -23.062 -3.562 1 96.5 22 VAL B CA 1
ATOM 1028 C C . VAL B 1 22 ? -2.533 -23.031 -4.133 1 96.5 22 VAL B C 1
ATOM 1030 O O . VAL B 1 22 ? -2.287 -22.391 -5.16 1 96.5 22 VAL B O 1
ATOM 1033 N N . PRO B 1 23 ? -1.647 -23.797 -3.516 1 97.88 23 PRO B N 1
ATOM 1034 C CA . PRO B 1 23 ? -0.275 -23.844 -4.027 1 97.88 23 PRO B CA 1
ATOM 1035 C C . PRO B 1 23 ? -0.173 -24.5 -5.398 1 97.88 23 PRO B C 1
ATOM 1037 O O . PRO B 1 23 ? -0.933 -25.438 -5.695 1 97.88 23 PRO B O 1
ATOM 1040 N N . LEU B 1 24 ? 0.735 -24.078 -6.227 1 98 24 LEU B N 1
ATOM 1041 C CA . LEU B 1 24 ? 0.916 -24.609 -7.578 1 98 24 LEU B CA 1
ATOM 1042 C C . LEU B 1 24 ? 2.26 -25.312 -7.711 1 98 24 LEU B C 1
ATOM 1044 O O . LEU B 1 24 ? 2.717 -25.578 -8.82 1 98 24 LEU B O 1
ATOM 1048 N N . GLY B 1 25 ? 2.896 -25.594 -6.668 1 95.94 25 GLY B N 1
ATOM 1049 C CA . GLY B 1 25 ? 4.168 -26.297 -6.652 1 95.94 25 GLY B CA 1
ATOM 1050 C C . GLY B 1 25 ? 4.859 -26.25 -5.301 1 95.94 25 GLY B C 1
ATOM 1051 O O . GLY B 1 25 ? 4.238 -25.922 -4.289 1 95.94 25 GLY B O 1
ATOM 1052 N N . GLU B 1 26 ? 6.105 -26.75 -5.332 1 95.5 26 GLU B N 1
ATOM 1053 C CA . GLU B 1 26 ? 6.961 -26.688 -4.148 1 95.5 26 GLU B CA 1
ATOM 1054 C C . GLU B 1 26 ? 8.055 -25.641 -4.305 1 95.5 26 GLU B C 1
ATOM 1056 O O . GLU B 1 26 ? 8.547 -25.406 -5.41 1 95.5 26 GLU B O 1
ATOM 1061 N N . PRO B 1 27 ? 8.469 -25.062 -3.223 1 97.19 27 PRO B N 1
ATOM 1062 C CA . PRO B 1 27 ? 7.914 -25.188 -1.873 1 97.19 27 PRO B CA 1
ATOM 1063 C C . PRO B 1 27 ? 6.551 -24.516 -1.73 1 97.19 27 PRO B C 1
ATOM 1065 O O . PRO B 1 27 ? 6.234 -23.594 -2.48 1 97.19 27 PRO B O 1
ATOM 1068 N N . VAL B 1 28 ? 5.707 -25.047 -0.762 1 98.31 28 VAL B N 1
ATOM 1069 C CA . VAL B 1 28 ? 4.465 -24.359 -0.408 1 98.31 28 VAL B CA 1
ATOM 1070 C C . VAL B 1 28 ? 4.77 -23.078 0.344 1 98.31 28 VAL B C 1
ATOM 1072 O O . VAL B 1 28 ? 5.375 -23.094 1.418 1 98.31 28 VAL B O 1
ATOM 1075 N N . ALA B 1 29 ? 4.379 -22.016 -0.201 1 98.31 29 ALA B N 1
ATOM 1076 C CA . ALA B 1 29 ? 4.629 -20.734 0.429 1 98.31 29 ALA B CA 1
ATOM 1077 C C . ALA B 1 29 ? 3.869 -20.609 1.746 1 98.31 29 ALA B C 1
ATOM 1079 O O . ALA B 1 29 ? 2.744 -21.094 1.869 1 98.31 29 ALA B O 1
ATOM 1080 N N . VAL B 1 30 ? 4.48 -19.922 2.639 1 98.44 30 VAL B N 1
ATOM 1081 C CA . VAL B 1 30 ? 3.865 -19.609 3.922 1 98.44 30 VAL B CA 1
ATOM 1082 C C . VAL B 1 30 ? 3.645 -18.094 4.027 1 98.44 30 VAL B C 1
ATOM 1084 O O . VAL B 1 30 ? 4.555 -17.312 3.75 1 98.44 30 VAL B O 1
ATOM 1087 N N . THR B 1 31 ? 2.426 -17.734 4.363 1 98.31 31 THR B N 1
ATOM 1088 C CA . THR B 1 31 ? 2.105 -16.328 4.578 1 98.31 31 THR B CA 1
ATOM 1089 C C . THR B 1 31 ? 2 -16.016 6.07 1 98.31 31 THR B C 1
ATOM 1091 O O . THR B 1 31 ? 1.521 -16.844 6.848 1 98.31 31 THR B O 1
ATOM 1094 N N . SER B 1 32 ? 2.496 -14.852 6.488 1 98.19 32 SER B N 1
ATOM 1095 C CA . SER B 1 32 ? 2.33 -14.273 7.816 1 98.19 32 SER B CA 1
ATOM 1096 C C . SER B 1 32 ? 1.694 -12.891 7.742 1 98.19 32 SER B C 1
ATOM 1098 O O . SER B 1 32 ? 2.006 -12.109 6.84 1 98.19 32 SER B O 1
ATOM 1100 N N . VAL B 1 33 ? 0.774 -12.625 8.727 1 98.06 33 VAL B N 1
ATOM 1101 C CA . VAL B 1 33 ? 0.042 -11.367 8.602 1 98.06 33 VAL B CA 1
ATOM 1102 C C . VAL B 1 33 ? -0.271 -10.805 9.984 1 98.06 33 VAL B C 1
ATOM 1104 O O . VAL B 1 33 ? -0.464 -11.562 10.938 1 98.06 33 VAL B O 1
ATOM 1107 N N . THR B 1 34 ? -0.165 -9.562 10.188 1 97.88 34 THR B N 1
ATOM 1108 C CA . THR B 1 34 ? -0.848 -8.758 11.195 1 97.88 34 THR B CA 1
ATOM 1109 C C . THR B 1 34 ? -1.823 -7.781 10.539 1 97.88 34 THR B C 1
ATOM 1111 O O . THR B 1 34 ? -1.44 -7.008 9.664 1 97.88 34 THR B O 1
ATOM 1114 N N . CYS B 1 35 ? -3.061 -7.887 10.938 1 96.94 35 CYS B N 1
ATOM 1115 C CA . CYS B 1 35 ? -4.051 -7.047 10.273 1 96.94 35 CYS B CA 1
ATOM 1116 C C . CYS B 1 35 ? -5.09 -6.535 11.273 1 96.94 35 CYS B C 1
ATOM 1118 O O . CYS B 1 35 ? -5.176 -7.039 12.391 1 96.94 35 CYS B O 1
ATOM 1120 N N . VAL B 1 36 ? -5.703 -5.473 10.867 1 95.69 36 VAL B N 1
ATOM 1121 C CA . VAL B 1 36 ? -6.832 -4.887 11.578 1 95.69 36 VAL B CA 1
ATOM 1122 C C . VAL B 1 36 ? -8.062 -4.859 10.68 1 95.69 36 VAL B C 1
ATOM 1124 O O . VAL B 1 36 ? -8.047 -4.234 9.609 1 95.69 36 VAL B O 1
ATOM 1127 N N . GLU B 1 37 ? -9.016 -5.656 11.07 1 92.06 37 GLU B N 1
ATOM 1128 C CA . GLU B 1 37 ? -10.312 -5.539 10.414 1 92.06 37 GLU B CA 1
ATOM 1129 C C . GLU B 1 37 ? -11.094 -4.332 10.938 1 92.06 37 GLU B C 1
ATOM 1131 O O . GLU B 1 37 ? -11.188 -4.125 12.148 1 92.06 37 GLU B O 1
ATOM 1136 N N . ARG B 1 38 ? -11.578 -3.57 9.961 1 95.44 38 ARG B N 1
ATOM 1137 C CA . ARG B 1 38 ? -12.281 -2.352 10.359 1 95.44 38 ARG B CA 1
ATOM 1138 C C . ARG B 1 38 ? -13.75 -2.41 9.961 1 95.44 38 ARG B C 1
ATOM 1140 O O . ARG B 1 38 ? -14.133 -3.199 9.094 1 95.44 38 ARG B O 1
ATOM 1147 N N . SER B 1 39 ? -14.469 -1.556 10.539 1 94.62 39 SER B N 1
ATOM 1148 C CA . SER B 1 39 ? -15.906 -1.552 10.289 1 94.62 39 SER B CA 1
ATOM 1149 C C . SER B 1 39 ? -16.266 -0.579 9.172 1 94.62 39 SER B C 1
ATOM 1151 O O . SER B 1 39 ? -17.438 -0.481 8.781 1 94.62 39 SER B O 1
ATOM 1153 N N . ASP B 1 40 ? -15.344 0.023 8.625 1 95.5 40 ASP B N 1
ATOM 1154 C CA . ASP B 1 40 ? -15.633 1.05 7.625 1 95.5 40 ASP B CA 1
ATOM 1155 C C . ASP B 1 40 ? -15.32 0.552 6.215 1 95.5 40 ASP B C 1
ATOM 1157 O O . ASP B 1 40 ? -14.938 1.336 5.344 1 95.5 40 ASP B O 1
ATOM 1161 N N . GLY B 1 41 ? -15.359 -0.787 6.02 1 95.88 41 GLY B N 1
ATOM 1162 C CA . GLY B 1 41 ? -15.336 -1.353 4.68 1 95.88 41 GLY B CA 1
ATOM 1163 C C . GLY B 1 41 ? -13.945 -1.715 4.203 1 95.88 41 GLY B C 1
ATOM 1164 O O . GLY B 1 41 ? -13.727 -1.922 3.01 1 95.88 41 GLY B O 1
ATOM 1165 N N . VAL B 1 42 ? -13.016 -1.673 5.191 1 98 42 VAL B N 1
ATOM 1166 C CA . VAL B 1 42 ? -11.672 -2.035 4.754 1 98 42 VAL B CA 1
ATOM 1167 C C . VAL B 1 42 ? -11.023 -2.965 5.777 1 98 42 VAL B C 1
ATOM 1169 O O . VAL B 1 42 ? -11.477 -3.049 6.922 1 98 42 VAL B O 1
ATOM 1172 N N . GLU B 1 43 ? -10.07 -3.674 5.316 1 98.25 43 GLU B N 1
ATOM 1173 C CA . GLU B 1 43 ? -9.078 -4.379 6.125 1 98.25 43 GLU B CA 1
ATOM 1174 C C . GLU B 1 43 ? -7.656 -3.963 5.742 1 98.25 43 GLU B C 1
ATOM 1176 O O . GLU B 1 43 ? -7.34 -3.832 4.559 1 98.25 43 GLU B O 1
ATOM 1181 N N . THR B 1 44 ? -6.848 -3.707 6.727 1 98.69 44 THR B N 1
ATOM 1182 C CA . THR B 1 44 ? -5.492 -3.266 6.426 1 98.69 44 THR B CA 1
ATOM 1183 C C . THR B 1 44 ? -4.48 -3.973 7.324 1 98.69 44 THR B C 1
ATOM 1185 O O . THR B 1 44 ? -4.84 -4.488 8.383 1 98.69 44 THR B O 1
ATOM 1188 N N . GLY B 1 45 ? -3.225 -4.047 6.793 1 98.62 45 GLY B N 1
ATOM 1189 C CA . GLY B 1 45 ? -2.217 -4.738 7.582 1 98.62 45 GLY B CA 1
ATOM 1190 C C . GLY B 1 45 ? -0.88 -4.852 6.875 1 98.62 45 GLY B C 1
ATOM 1191 O O . GLY B 1 45 ? -0.605 -4.109 5.93 1 98.62 45 GLY B O 1
ATOM 1192 N N . ILE B 1 46 ? -0.02 -5.68 7.461 1 98.88 46 ILE B N 1
ATOM 1193 C CA . ILE B 1 46 ? 1.283 -6.082 6.941 1 98.88 46 ILE B CA 1
ATOM 1194 C C . ILE B 1 46 ? 1.266 -7.574 6.605 1 98.88 46 ILE B C 1
ATOM 1196 O O . ILE B 1 46 ? 0.732 -8.383 7.367 1 98.88 46 ILE B O 1
ATOM 1200 N N . TRP B 1 47 ? 1.73 -7.867 5.488 1 98.69 47 TRP B N 1
ATOM 1201 C CA . TRP B 1 47 ? 1.728 -9.227 4.969 1 98.69 47 TRP B CA 1
ATOM 1202 C C . TRP B 1 47 ? 3.121 -9.641 4.504 1 98.69 47 TRP B C 1
ATOM 1204 O O . TRP B 1 47 ? 3.826 -8.852 3.867 1 98.69 47 TRP B O 1
ATOM 1214 N N . GLU B 1 48 ? 3.559 -10.844 4.816 1 98.81 48 GLU B N 1
ATOM 1215 C CA . GLU B 1 48 ? 4.809 -11.438 4.355 1 98.81 48 GLU B CA 1
ATOM 1216 C C . GLU B 1 48 ? 4.566 -12.828 3.758 1 98.81 48 GLU B C 1
ATOM 1218 O O . GLU B 1 48 ? 3.65 -13.539 4.176 1 98.81 48 GLU B O 1
ATOM 1223 N N . CYS B 1 49 ? 5.375 -13.211 2.852 1 98.75 49 CYS B N 1
ATOM 1224 C CA . CYS B 1 49 ? 5.188 -14.5 2.195 1 98.75 49 CYS B CA 1
ATOM 1225 C C . CYS B 1 49 ? 6.52 -15.07 1.726 1 98.75 49 CYS B C 1
ATOM 1227 O O . CYS B 1 49 ? 7.309 -14.375 1.088 1 98.75 49 CYS B O 1
ATOM 1229 N N . THR B 1 50 ? 6.809 -16.312 1.974 1 98.81 50 THR B N 1
ATOM 1230 C CA . THR B 1 50 ? 8.016 -17.016 1.542 1 98.81 50 THR B CA 1
ATOM 1231 C C . THR B 1 50 ? 7.902 -17.422 0.078 1 98.81 50 THR B C 1
ATOM 1233 O O . THR B 1 50 ? 6.824 -17.359 -0.514 1 98.81 50 THR B O 1
ATOM 1236 N N . PRO B 1 51 ? 8.984 -17.844 -0.515 1 98.75 51 PRO B N 1
ATOM 1237 C CA . PRO B 1 51 ? 8.984 -18.203 -1.936 1 98.75 51 PRO B CA 1
ATOM 1238 C C . PRO B 1 51 ? 8.023 -19.359 -2.252 1 98.75 51 PRO B C 1
ATOM 1240 O O . PRO B 1 51 ? 7.879 -20.281 -1.455 1 98.75 51 PRO B O 1
ATOM 1243 N N . GLY B 1 52 ? 7.434 -19.344 -3.42 1 98.75 52 GLY B N 1
ATOM 1244 C CA . GLY B 1 52 ? 6.473 -20.297 -3.936 1 98.75 52 GLY B CA 1
ATOM 1245 C C . GLY B 1 52 ? 5.461 -19.688 -4.883 1 98.75 52 GLY B C 1
ATOM 1246 O O . GLY B 1 52 ? 5.441 -18.469 -5.07 1 98.75 52 GLY B O 1
ATOM 1247 N N . ARG B 1 53 ? 4.641 -20.516 -5.488 1 98.69 53 ARG B N 1
ATOM 1248 C CA . ARG B 1 53 ? 3.609 -20.078 -6.426 1 98.69 53 ARG B CA 1
ATOM 1249 C C . ARG B 1 53 ? 2.223 -20.5 -5.957 1 98.69 53 ARG B C 1
ATOM 1251 O O . ARG B 1 53 ? 2.059 -21.609 -5.418 1 98.69 53 ARG B O 1
ATOM 1258 N N . TRP B 1 54 ? 1.238 -19.656 -6.16 1 98.62 54 TRP B N 1
ATOM 1259 C CA . TRP B 1 54 ? -0.133 -20 -5.793 1 98.62 54 TRP B CA 1
ATOM 1260 C C . TRP B 1 54 ? -1.13 -19.141 -6.562 1 98.62 54 TRP B C 1
ATOM 1262 O O . TRP B 1 54 ? -0.77 -18.094 -7.098 1 98.62 54 TRP B O 1
ATOM 1272 N N . ARG B 1 55 ? -2.318 -19.562 -6.613 1 98.38 55 ARG B N 1
ATOM 1273 C CA . ARG B 1 55 ? -3.4 -18.812 -7.227 1 98.38 55 ARG B CA 1
ATOM 1274 C C . ARG B 1 55 ? -4.008 -17.812 -6.234 1 98.38 55 ARG B C 1
ATOM 1276 O O . ARG B 1 55 ? -4.27 -18.172 -5.082 1 98.38 55 ARG B O 1
ATOM 1283 N N . ARG B 1 56 ? -4.176 -16.562 -6.691 1 97.94 56 ARG B N 1
ATOM 1284 C CA . ARG B 1 56 ? -4.824 -15.547 -5.863 1 97.94 56 ARG B CA 1
ATOM 1285 C C . ARG B 1 56 ? -6.266 -15.93 -5.551 1 97.94 56 ARG B C 1
ATOM 1287 O O . ARG B 1 56 ? -7.016 -16.328 -6.445 1 97.94 56 ARG B O 1
ATOM 1294 N N . GLN B 1 57 ? -6.688 -15.734 -4.234 1 95.81 57 GLN B N 1
ATOM 1295 C CA . GLN B 1 57 ? -8.023 -16.172 -3.855 1 95.81 57 GLN B CA 1
ATOM 1296 C C . GLN B 1 57 ? -8.898 -14.992 -3.426 1 95.81 57 GLN B C 1
ATOM 1298 O O . GLN B 1 57 ? -10.125 -15.102 -3.389 1 95.81 57 GLN B O 1
ATOM 1303 N N . ILE B 1 58 ? -8.234 -13.945 -2.984 1 95.38 58 ILE B N 1
ATOM 1304 C CA . ILE B 1 58 ? -9.055 -12.828 -2.514 1 95.38 58 ILE B CA 1
ATOM 1305 C C . ILE B 1 58 ? -9.648 -12.086 -3.705 1 95.38 58 ILE B C 1
ATOM 1307 O O . ILE B 1 58 ? -9 -11.945 -4.742 1 95.38 58 ILE B O 1
ATOM 1311 N N . VAL B 1 59 ? -10.891 -11.586 -3.512 1 96.25 59 VAL B N 1
ATOM 1312 C CA . VAL B 1 59 ? -11.602 -10.977 -4.629 1 96.25 59 VAL B CA 1
ATOM 1313 C C . VAL B 1 59 ? -11.711 -9.469 -4.41 1 96.25 59 VAL B C 1
ATOM 1315 O O . VAL B 1 59 ? -12.133 -8.734 -5.309 1 96.25 59 VAL B O 1
ATOM 1318 N N . GLN B 1 60 ? -11.336 -9.039 -3.223 1 97.69 60 GLN B N 1
ATOM 1319 C CA . GLN B 1 60 ? -11.453 -7.625 -2.881 1 97.69 60 GLN B CA 1
ATOM 1320 C C . GLN B 1 60 ? -10.484 -6.777 -3.703 1 97.69 60 GLN B C 1
ATOM 1322 O O . GLN B 1 60 ? -9.422 -7.254 -4.105 1 97.69 60 GLN B O 1
ATOM 1327 N N . GLN B 1 61 ? -10.938 -5.566 -3.951 1 98.25 61 GLN B N 1
ATOM 1328 C CA . GLN B 1 61 ? -10.008 -4.543 -4.418 1 98.25 61 GLN B CA 1
ATOM 1329 C C . GLN B 1 61 ? -8.867 -4.34 -3.422 1 98.25 61 GLN B C 1
ATOM 1331 O O . GLN B 1 61 ? -9.086 -4.34 -2.209 1 98.25 61 GLN B O 1
ATOM 1336 N N . GLU B 1 62 ? -7.59 -4.23 -3.934 1 98.75 62 GLU B N 1
ATOM 1337 C CA . GLU B 1 62 ? -6.445 -4.16 -3.033 1 98.75 62 GLU B CA 1
ATOM 1338 C C . GLU B 1 62 ? -5.438 -3.115 -3.504 1 98.75 62 GLU B C 1
ATOM 1340 O O . GLU B 1 62 ? -5.047 -3.104 -4.676 1 98.75 62 GLU B O 1
ATOM 1345 N N . PHE B 1 63 ? -5.047 -2.273 -2.621 1 98.94 63 PHE B N 1
ATOM 1346 C CA . PHE B 1 63 ? -3.838 -1.478 -2.787 1 98.94 63 PHE B CA 1
ATOM 1347 C C . PHE B 1 63 ? -2.736 -1.966 -1.854 1 98.94 63 PHE B C 1
ATOM 1349 O O . PHE B 1 63 ? -2.996 -2.283 -0.691 1 98.94 63 PHE B O 1
ATOM 1356 N N . CYS B 1 64 ? -1.48 -2.061 -2.385 1 98.88 64 CYS B N 1
ATOM 1357 C CA . CYS B 1 64 ? -0.381 -2.508 -1.537 1 98.88 64 CYS B CA 1
ATOM 1358 C C . CYS B 1 64 ? 0.923 -1.822 -1.928 1 98.88 64 CYS B C 1
ATOM 1360 O O . CYS B 1 64 ? 1.046 -1.299 -3.037 1 98.88 64 CYS B O 1
ATOM 1362 N N . HIS B 1 65 ? 1.832 -1.725 -1.017 1 98.88 65 HIS B N 1
ATOM 1363 C CA . HIS B 1 65 ? 3.209 -1.274 -1.193 1 98.88 65 HIS B CA 1
ATOM 1364 C C . HIS B 1 65 ? 4.199 -2.346 -0.75 1 98.88 65 HIS B C 1
ATOM 1366 O O . HIS B 1 65 ? 4.215 -2.736 0.419 1 98.88 65 HIS B O 1
ATOM 1372 N N . LEU B 1 66 ? 5.004 -2.85 -1.712 1 98.69 66 LEU B N 1
ATOM 1373 C CA . LEU B 1 66 ? 6 -3.861 -1.384 1 98.69 66 LEU B CA 1
ATOM 1374 C C . LEU B 1 66 ? 7.215 -3.23 -0.713 1 98.69 66 LEU B C 1
ATOM 1376 O O . LEU B 1 66 ? 7.805 -2.289 -1.248 1 98.69 66 LEU B O 1
ATOM 1380 N N . THR B 1 67 ? 7.57 -3.762 0.442 1 98.19 67 THR B N 1
ATOM 1381 C CA . THR B 1 67 ? 8.656 -3.16 1.205 1 98.19 67 THR B CA 1
ATOM 1382 C C . THR B 1 67 ? 9.914 -4.023 1.131 1 98.19 67 THR B C 1
ATOM 1384 O O . THR B 1 67 ? 11.008 -3.564 1.462 1 98.19 67 THR B O 1
ATOM 1387 N N . LYS B 1 68 ? 9.773 -5.254 0.869 1 98.06 68 LYS B N 1
ATOM 1388 C CA . LYS B 1 68 ? 10.883 -6.203 0.781 1 98.06 68 LYS B CA 1
ATOM 1389 C C . LYS B 1 68 ? 10.625 -7.246 -0.304 1 98.06 68 LYS B C 1
ATOM 1391 O O . LYS B 1 68 ? 9.492 -7.672 -0.51 1 98.06 68 LYS B O 1
ATOM 1396 N N . GLY B 1 69 ? 11.711 -7.66 -0.926 1 98.25 69 GLY B N 1
ATOM 1397 C CA . GLY B 1 69 ? 11.695 -8.844 -1.771 1 98.25 69 GLY B CA 1
ATOM 1398 C C . GLY B 1 69 ? 11.289 -8.547 -3.203 1 98.25 69 GLY B C 1
ATOM 1399 O O . GLY B 1 69 ? 11.43 -7.418 -3.672 1 98.25 69 GLY B O 1
ATOM 1400 N N . ARG B 1 70 ? 10.984 -9.617 -3.918 1 98.38 70 ARG B N 1
ATOM 1401 C CA . ARG B 1 70 ? 10.633 -9.586 -5.332 1 98.38 70 ARG B CA 1
ATOM 1402 C C . ARG B 1 70 ? 9.656 -10.703 -5.676 1 98.38 70 ARG B C 1
ATOM 1404 O O . ARG B 1 70 ? 9.812 -11.836 -5.215 1 98.38 70 ARG B O 1
ATOM 1411 N N . CYS B 1 71 ? 8.672 -10.344 -6.492 1 98.75 71 CYS B N 1
ATOM 1412 C CA . CYS B 1 71 ? 7.719 -11.352 -6.957 1 98.75 71 CYS B CA 1
ATOM 1413 C C . CYS B 1 71 ? 7.156 -10.977 -8.328 1 98.75 71 CYS B C 1
ATOM 1415 O O . CYS B 1 71 ? 7.48 -9.914 -8.867 1 98.75 71 CYS B O 1
ATOM 1417 N N . THR B 1 72 ? 6.469 -11.898 -8.906 1 98.81 72 THR B N 1
ATOM 1418 C CA . THR B 1 72 ? 5.727 -11.688 -10.148 1 98.81 72 THR B CA 1
ATOM 1419 C C . THR B 1 72 ? 4.25 -12.023 -9.961 1 98.81 72 THR B C 1
ATOM 1421 O O . THR B 1 72 ? 3.916 -13.023 -9.312 1 98.81 72 THR B O 1
ATOM 1424 N N . PHE B 1 73 ? 3.396 -11.172 -10.422 1 98.88 73 PH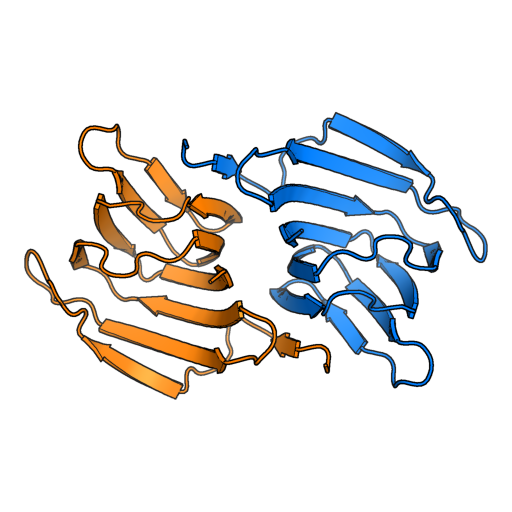E B N 1
ATOM 1425 C CA . PHE B 1 73 ? 1.983 -11.508 -10.547 1 98.88 73 PHE B CA 1
ATOM 1426 C C . PHE B 1 73 ? 1.577 -11.602 -12.008 1 98.88 73 PHE B C 1
ATOM 1428 O O . PHE B 1 73 ? 1.808 -10.672 -12.781 1 98.88 73 PHE B O 1
ATOM 1435 N N . THR B 1 74 ? 1.022 -12.656 -12.391 1 98.69 74 THR B N 1
ATOM 1436 C CA . THR B 1 74 ? 0.522 -12.812 -13.758 1 98.69 74 THR B CA 1
ATOM 1437 C C . THR B 1 74 ? -1.001 -12.906 -13.766 1 98.69 74 THR B C 1
ATOM 1439 O O . THR B 1 74 ? -1.567 -13.945 -13.414 1 98.69 74 THR B O 1
ATOM 1442 N N . PRO B 1 75 ? -1.688 -11.797 -14.234 1 98.12 75 PRO B N 1
ATOM 1443 C CA . PRO B 1 75 ? -3.143 -11.898 -14.359 1 98.12 75 PRO B CA 1
ATOM 1444 C C . PRO B 1 75 ? -3.576 -12.945 -15.383 1 98.12 75 PRO B C 1
ATOM 1446 O O . PRO B 1 75 ? -2.869 -13.18 -16.375 1 98.12 75 PRO B O 1
ATOM 1449 N N . ASP B 1 76 ? -4.758 -13.5 -15.094 1 97.62 76 ASP B N 1
ATOM 1450 C CA . ASP B 1 76 ? -5.297 -14.422 -16.094 1 97.62 76 ASP B CA 1
ATOM 1451 C C . ASP B 1 76 ? -5.457 -13.742 -17.438 1 97.62 76 ASP B C 1
ATOM 1453 O O . ASP B 1 76 ? -6.137 -12.719 -17.547 1 97.62 76 ASP B O 1
ATOM 1457 N N . GLY B 1 77 ? -4.844 -14.32 -18.391 1 96.31 77 GLY B N 1
ATOM 1458 C CA . GLY B 1 77 ? -4.953 -13.797 -19.75 1 96.31 77 GLY B CA 1
ATOM 1459 C C . GLY B 1 77 ? -4.109 -12.555 -19.969 1 96.31 77 GLY B C 1
ATOM 1460 O O . GLY B 1 77 ? -4.23 -11.898 -21.016 1 96.31 77 GLY B O 1
ATOM 1461 N N . GLY B 1 78 ? -3.361 -12.117 -19.016 1 96.62 78 GLY B N 1
ATOM 1462 C CA . GLY B 1 78 ? -2.557 -10.906 -19.141 1 96.62 78 GLY B CA 1
ATOM 1463 C C . GLY B 1 78 ? -1.065 -11.18 -19.047 1 96.62 78 GLY B C 1
ATOM 1464 O O . GLY B 1 78 ? -0.644 -12.328 -18.891 1 96.62 78 GLY B O 1
ATOM 1465 N N . GLU B 1 79 ? -0.233 -10.195 -19.188 1 97.44 79 GLU B N 1
ATOM 1466 C CA . GLU B 1 79 ? 1.223 -10.273 -19.109 1 97.44 79 GLU B CA 1
ATOM 1467 C C . GLU B 1 79 ? 1.688 -10.227 -17.656 1 97.44 79 GLU B C 1
ATOM 1469 O O . GLU B 1 79 ? 1.068 -9.562 -16.812 1 97.44 79 GLU B O 1
ATOM 1474 N N . PRO B 1 80 ? 2.801 -10.891 -17.375 1 98.44 80 PRO B N 1
ATOM 1475 C CA . PRO B 1 80 ? 3.35 -10.836 -16.031 1 98.44 80 PRO B CA 1
ATOM 1476 C C . PRO B 1 80 ? 3.754 -9.422 -15.602 1 98.44 80 PRO B C 1
ATOM 1478 O O . PRO B 1 80 ? 4.273 -8.656 -16.422 1 98.44 80 PRO B O 1
ATOM 1481 N N . LEU B 1 81 ? 3.508 -9.117 -14.391 1 98.56 81 LEU B N 1
ATOM 1482 C CA . LEU B 1 81 ? 4.008 -7.91 -13.734 1 98.56 81 LEU B CA 1
ATOM 1483 C C . LEU B 1 81 ? 5.156 -8.242 -12.789 1 98.56 81 LEU B C 1
ATOM 1485 O O . LEU B 1 81 ? 4.977 -8.984 -11.82 1 98.56 81 LEU B O 1
ATOM 1489 N N . VAL B 1 82 ? 6.281 -7.734 -13.047 1 98.75 82 VAL B N 1
ATOM 1490 C CA . VAL B 1 82 ? 7.406 -7.863 -12.125 1 98.75 82 VAL B CA 1
ATOM 1491 C C . VAL B 1 82 ? 7.32 -6.781 -11.047 1 98.75 82 VAL B C 1
ATOM 1493 O O . VAL B 1 82 ? 7.277 -5.59 -11.359 1 98.75 82 VAL B O 1
ATOM 1496 N N . ILE B 1 83 ? 7.301 -7.203 -9.781 1 98.56 83 ILE B N 1
ATOM 1497 C CA . ILE B 1 83 ? 7.094 -6.316 -8.641 1 98.56 83 ILE B CA 1
ATOM 1498 C C . ILE B 1 83 ? 8.273 -6.434 -7.676 1 98.56 83 ILE B C 1
ATOM 1500 O O . ILE B 1 83 ? 8.664 -7.543 -7.301 1 98.56 83 ILE B O 1
ATOM 1504 N N . GLU B 1 84 ? 8.828 -5.348 -7.266 1 98.19 84 GLU B N 1
ATOM 1505 C CA . GLU B 1 84 ? 9.961 -5.348 -6.348 1 98.19 84 GLU B CA 1
ATOM 1506 C C . GLU B 1 84 ? 9.758 -4.355 -5.207 1 98.19 84 GLU B C 1
ATOM 1508 O O . GLU B 1 84 ? 8.867 -3.5 -5.277 1 98.19 84 GLU B O 1
ATOM 1513 N N . ALA B 1 85 ? 10.68 -4.52 -4.184 1 98 85 ALA B N 1
ATOM 1514 C CA . ALA B 1 85 ? 10.633 -3.576 -3.072 1 98 85 ALA B CA 1
ATOM 1515 C C . ALA B 1 85 ? 10.625 -2.135 -3.578 1 98 85 ALA B C 1
ATOM 1517 O O . ALA B 1 85 ? 11.43 -1.771 -4.441 1 98 85 ALA B O 1
ATOM 1518 N N . GLY B 1 86 ? 9.672 -1.385 -3.094 1 97.62 86 GLY B N 1
ATOM 1519 C CA . GLY B 1 86 ? 9.547 0.002 -3.512 1 97.62 86 GLY B CA 1
ATOM 1520 C C . GLY B 1 86 ? 8.375 0.238 -4.449 1 97.62 86 GLY B C 1
ATOM 1521 O O . GLY B 1 86 ? 7.945 1.378 -4.641 1 97.62 86 GLY B O 1
ATOM 1522 N N . ASP B 1 87 ? 7.828 -0.788 -5 1 98.69 87 ASP B N 1
ATOM 1523 C CA . ASP B 1 87 ? 6.695 -0.662 -5.914 1 98.69 87 ASP B CA 1
ATOM 1524 C C . ASP B 1 87 ? 5.375 -0.625 -5.148 1 98.69 87 ASP B C 1
ATOM 1526 O O . ASP B 1 87 ? 5.27 -1.175 -4.051 1 98.69 87 ASP B O 1
ATOM 1530 N N . ALA B 1 88 ? 4.422 0.016 -5.723 1 98.88 88 ALA B N 1
ATOM 1531 C CA . ALA B 1 88 ? 3.033 -0.029 -5.266 1 98.88 88 ALA B CA 1
ATOM 1532 C C . ALA B 1 88 ? 2.115 -0.577 -6.355 1 98.88 88 ALA B C 1
ATOM 1534 O O . ALA B 1 88 ? 2.391 -0.415 -7.547 1 98.88 88 ALA B O 1
ATOM 1535 N N . LEU B 1 89 ? 1.061 -1.236 -5.926 1 98.75 89 LEU B N 1
ATOM 1536 C CA . LEU B 1 89 ? 0.143 -1.911 -6.84 1 98.75 89 LEU B CA 1
ATOM 1537 C C . LEU B 1 89 ? -1.306 -1.657 -6.438 1 98.75 89 LEU B C 1
ATOM 1539 O O . LEU B 1 89 ? -1.647 -1.72 -5.254 1 98.75 89 LEU B O 1
ATOM 1543 N N . MET B 1 90 ? -2.154 -1.326 -7.41 1 98.81 90 MET B N 1
ATOM 1544 C CA . MET B 1 90 ? -3.607 -1.292 -7.266 1 98.81 90 MET B CA 1
ATOM 1545 C C . MET B 1 90 ? -4.262 -2.402 -8.078 1 98.81 90 MET B C 1
ATOM 1547 O O . MET B 1 90 ? -4.227 -2.379 -9.312 1 98.81 90 MET B O 1
ATOM 1551 N N . LEU B 1 91 ? -4.855 -3.361 -7.402 1 98.44 91 LEU B N 1
ATOM 1552 C CA . LEU B 1 91 ? -5.57 -4.465 -8.031 1 98.44 91 LEU B CA 1
ATOM 1553 C C . LEU B 1 91 ? -7.078 -4.262 -7.938 1 98.44 91 LEU B C 1
ATOM 1555 O O . LEU B 1 91 ? -7.629 -4.18 -6.836 1 98.44 91 LEU B O 1
ATOM 1559 N N . PRO B 1 92 ? -7.766 -4.238 -9.07 1 97.75 92 PRO B N 1
ATOM 1560 C CA . PRO B 1 92 ? -9.227 -4.16 -9.023 1 97.75 92 PRO B CA 1
ATOM 1561 C C . PRO B 1 92 ? -9.859 -5.379 -8.359 1 97.75 92 PRO B C 1
ATOM 1563 O O . PRO B 1 92 ? -9.211 -6.422 -8.227 1 97.75 92 PRO B O 1
ATOM 1566 N N . ALA B 1 93 ? -11.117 -5.16 -7.949 1 97.75 93 ALA B N 1
ATOM 1567 C CA . ALA B 1 93 ? -11.875 -6.312 -7.477 1 97.75 93 ALA B CA 1
ATOM 1568 C C . ALA B 1 93 ? -11.906 -7.418 -8.523 1 97.75 93 ALA B C 1
ATOM 1570 O O . ALA B 1 93 ? -11.938 -7.145 -9.727 1 97.75 93 ALA B O 1
ATOM 1571 N N . ASN B 1 94 ? -11.828 -8.609 -8.102 1 97.25 94 ASN B N 1
ATOM 1572 C CA . ASN B 1 94 ? -11.922 -9.797 -8.938 1 97.25 94 ASN B CA 1
ATOM 1573 C C . ASN B 1 94 ? -10.727 -9.93 -9.875 1 97.25 94 ASN B C 1
ATOM 1575 O O . ASN B 1 94 ? -10.859 -10.414 -11 1 97.25 94 ASN B O 1
ATOM 1579 N N . SER B 1 95 ? -9.633 -9.328 -9.414 1 96.88 95 SER B N 1
ATOM 1580 C CA . SER B 1 95 ? -8.375 -9.641 -10.094 1 96.88 95 SER B CA 1
ATOM 1581 C C . SER B 1 95 ? -7.941 -11.078 -9.805 1 96.88 95 SER B C 1
ATOM 1583 O O . SER B 1 95 ? -7.766 -11.461 -8.648 1 96.88 95 SER B O 1
ATOM 1585 N N . THR B 1 96 ? -7.852 -11.828 -10.875 1 97.38 96 THR B N 1
ATOM 1586 C CA . THR B 1 96 ? -7.406 -13.211 -10.766 1 97.38 96 THR B CA 1
ATOM 1587 C C . THR B 1 96 ? -6.055 -13.398 -11.453 1 97.38 96 THR B C 1
ATOM 1589 O O . THR B 1 96 ? -5.699 -12.641 -12.352 1 97.38 96 THR B O 1
ATOM 1592 N N . GLY B 1 97 ? -5.332 -14.414 -10.922 1 98.25 97 GLY B N 1
ATOM 1593 C CA . GLY B 1 97 ? -4.004 -14.664 -11.461 1 98.25 97 GLY B CA 1
ATOM 1594 C C . GLY B 1 97 ? -3.119 -15.469 -10.523 1 98.25 97 GLY B C 1
ATOM 1595 O O . GLY B 1 97 ? -3.611 -16.109 -9.594 1 98.25 97 GLY B O 1
ATOM 1596 N N . ILE B 1 98 ? -1.829 -15.469 -10.906 1 98.69 98 ILE B N 1
ATOM 1597 C CA . ILE B 1 98 ? -0.873 -16.281 -10.172 1 98.69 98 ILE B CA 1
ATOM 1598 C C . ILE B 1 98 ? 0.213 -15.391 -9.57 1 98.69 98 ILE B C 1
ATOM 1600 O O . ILE B 1 98 ? 0.799 -14.562 -10.273 1 98.69 98 ILE B O 1
ATOM 1604 N N . TRP B 1 99 ? 0.372 -15.617 -8.305 1 98.75 99 TRP B N 1
ATOM 1605 C CA . TRP B 1 99 ? 1.55 -15.062 -7.641 1 98.75 99 TRP B CA 1
ATOM 1606 C C . TRP B 1 99 ? 2.74 -16 -7.773 1 98.75 99 TRP B C 1
ATOM 1608 O O . TRP B 1 99 ? 2.598 -17.219 -7.625 1 98.75 99 TRP B O 1
ATOM 1618 N N . ASP B 1 100 ? 3.85 -15.5 -8.031 1 98.81 100 ASP B N 1
ATOM 1619 C CA . ASP B 1 100 ? 5.133 -16.203 -8.031 1 98.81 100 ASP B CA 1
ATOM 1620 C C . ASP B 1 100 ? 6.168 -15.438 -7.199 1 98.81 100 ASP B C 1
ATOM 1622 O O . ASP B 1 100 ? 6.777 -14.477 -7.684 1 98.81 100 ASP B O 1
ATOM 1626 N N . ILE B 1 101 ? 6.418 -15.898 -5.996 1 98.75 101 ILE B N 1
ATOM 1627 C CA . ILE B 1 101 ? 7.332 -15.258 -5.059 1 98.75 101 ILE B CA 1
ATOM 1628 C C . ILE B 1 101 ? 8.734 -15.836 -5.219 1 98.75 101 ILE B C 1
ATOM 1630 O O . ILE B 1 101 ? 8.953 -17.016 -4.934 1 98.75 101 ILE B O 1
ATOM 1634 N N . GLN B 1 102 ? 9.617 -15.055 -5.625 1 97.81 102 GLN B N 1
ATOM 1635 C CA . GLN B 1 102 ? 10.984 -15.508 -5.859 1 97.81 102 GLN B CA 1
ATOM 1636 C C . GLN B 1 102 ? 11.852 -15.312 -4.617 1 97.81 102 GLN B C 1
ATOM 1638 O O . GLN B 1 102 ? 12.789 -16.078 -4.383 1 97.81 102 GLN B O 1
ATOM 1643 N N . GLU B 1 103 ? 11.688 -14.227 -3.984 1 98.19 103 GLU B N 1
ATOM 1644 C CA . GLU B 1 103 ? 12.258 -13.891 -2.684 1 98.19 103 GLU B CA 1
ATOM 1645 C C . GLU B 1 103 ? 11.164 -13.508 -1.687 1 98.19 103 GLU B C 1
ATOM 1647 O O . GLU B 1 103 ? 10.141 -12.93 -2.066 1 98.19 103 GLU B O 1
ATOM 1652 N N . THR B 1 104 ? 11.469 -13.844 -0.395 1 98.62 104 THR B N 1
ATOM 1653 C CA . THR B 1 104 ? 10.469 -13.461 0.6 1 98.62 104 THR B CA 1
ATOM 1654 C C . THR B 1 104 ? 10.078 -12 0.439 1 98.62 104 THR B C 1
ATOM 1656 O O . THR B 1 104 ? 10.938 -11.117 0.396 1 98.62 104 THR B O 1
ATOM 1659 N N . VAL B 1 105 ? 8.758 -11.875 0.308 1 98.69 105 VAL B N 1
ATOM 1660 C CA . VAL B 1 105 ? 8.25 -10.523 0.108 1 98.69 105 VAL B CA 1
ATOM 1661 C C . VAL B 1 105 ? 7.492 -10.062 1.353 1 98.69 105 VAL B C 1
ATOM 1663 O O . VAL B 1 105 ? 7.016 -10.891 2.133 1 98.69 105 VAL B O 1
ATOM 1666 N N . ARG B 1 106 ? 7.516 -8.75 1.552 1 98.81 106 ARG B N 1
ATOM 1667 C CA . ARG B 1 106 ? 6.719 -8.078 2.572 1 98.81 106 ARG B CA 1
ATOM 1668 C C . ARG B 1 106 ? 6.012 -6.852 1.996 1 98.81 106 ARG B C 1
ATOM 1670 O O . ARG B 1 106 ? 6.586 -6.125 1.183 1 98.81 106 ARG B O 1
ATOM 1677 N N . LYS B 1 107 ? 4.781 -6.652 2.438 1 98.81 107 LYS B N 1
ATOM 1678 C CA . LYS B 1 107 ? 4.043 -5.484 1.96 1 98.81 107 LYS B CA 1
ATOM 1679 C C . LYS B 1 107 ? 3.102 -4.953 3.037 1 98.81 107 LYS B C 1
ATOM 1681 O O . LYS B 1 107 ? 2.732 -5.68 3.961 1 98.81 107 LYS B O 1
ATOM 1686 N N . THR B 1 108 ? 2.789 -3.699 2.99 1 98.94 108 THR B N 1
ATOM 1687 C CA . THR B 1 108 ? 1.594 -3.139 3.611 1 98.94 108 THR B CA 1
ATOM 1688 C C . THR B 1 108 ? 0.437 -3.092 2.617 1 98.94 108 THR B C 1
ATOM 1690 O O . THR B 1 108 ? 0.655 -3.004 1.407 1 98.94 108 THR B O 1
ATOM 1693 N N . TYR B 1 109 ? -0.786 -3.223 3.121 1 98.94 109 TYR B N 1
ATOM 1694 C CA . TYR B 1 109 ? -1.896 -3.33 2.182 1 98.94 109 TYR B CA 1
ATOM 1695 C C . TYR B 1 109 ? -3.188 -2.812 2.803 1 98.94 109 TYR B C 1
ATOM 1697 O O . TYR B 1 109 ? -3.289 -2.684 4.023 1 98.94 109 TYR B O 1
ATOM 1705 N N . VAL B 1 110 ? -4.133 -2.492 1.952 1 98.88 110 VAL B N 1
ATOM 1706 C CA . VAL B 1 110 ? -5.531 -2.307 2.324 1 98.88 110 VAL B CA 1
ATOM 1707 C C . VAL B 1 110 ? -6.434 -3.076 1.36 1 98.88 110 VAL B C 1
ATOM 1709 O O . VAL B 1 110 ? -6.25 -3.006 0.142 1 98.88 110 VAL B O 1
ATOM 1712 N N . LEU B 1 111 ? -7.258 -3.873 1.91 1 98.69 111 LEU B N 1
ATOM 1713 C CA . LEU B 1 111 ? -8.352 -4.477 1.163 1 98.69 111 LEU B CA 1
ATOM 1714 C C . LEU B 1 111 ? -9.609 -3.611 1.237 1 98.69 111 LEU B C 1
ATOM 1716 O O . LEU B 1 111 ? -9.969 -3.133 2.312 1 98.69 111 LEU B O 1
ATOM 1720 N N . ILE B 1 112 ? -10.242 -3.391 0.129 1 98.38 112 ILE B N 1
ATOM 1721 C CA . ILE B 1 112 ? -11.414 -2.531 0.033 1 98.38 112 ILE B CA 1
ATOM 1722 C C . ILE B 1 112 ? -12.633 -3.365 -0.364 1 98.38 112 ILE B C 1
ATOM 1724 O O . ILE B 1 112 ? -12.656 -3.965 -1.441 1 98.38 112 ILE B O 1
ATOM 1728 N N . PHE B 1 113 ? -13.625 -3.406 0.474 1 96.25 113 PHE B N 1
ATOM 1729 C CA . PHE B 1 113 ? -14.773 -4.289 0.319 1 96.25 113 PHE B CA 1
ATOM 1730 C C . PHE B 1 113 ? -15.914 -3.572 -0.383 1 96.25 113 PHE B C 1
ATOM 1732 O O . PHE B 1 113 ? -16.094 -2.363 -0.217 1 96.25 113 PHE B O 1
#

InterPro domains:
  IPR008579 (S)-ureidoglycine aminohydrolase, cupin domain [PF05899] (37-109)
  IPR011051 RmlC-like cupin domain superfamily [SSF51182] (19-111)
  IPR014710 RmlC-like jelly roll fold [G3DSA:2.60.120.10] (2-112)

Sequence (226 aa):
MSITQFKHTDSVALETSSPVAVPLGEPVAVTSVTCVERSDGVETGIWECTPGRWRRQIVQQEFCHLTKGRCTFTPDGGEPLVIEAGDALMLPANSTGIWDIQETVRKTYVLIFMSITQFKHTDSVALETSSPVAVPLGEPVAVTSVTCVERSDGVETGIWECTPGRWRRQIVQQEFCHLTKGRCTFTPDGGEPLVIEAGDALMLPANSTGIWDIQETVRKTYVLIF

Solvent-accessible surface area (backbone atoms only — not comparable to full-atom values): 11498 Å² total; per-residue (Å²): 126,75,73,48,74,45,67,51,58,88,71,56,85,62,76,44,73,45,67,59,92,47,56,75,50,82,54,69,22,41,36,32,33,39,71,49,83,50,91,84,46,35,36,36,38,41,42,33,35,41,39,26,34,31,52,57,79,67,48,51,23,32,41,36,38,31,70,33,40,34,34,33,42,31,37,71,97,52,70,71,41,84,45,40,48,44,19,35,40,38,39,42,58,64,52,48,33,35,41,39,29,74,33,53,30,30,30,40,40,36,39,44,108,126,75,70,46,74,44,68,51,58,89,71,57,86,61,76,44,73,46,66,59,92,46,56,74,51,83,52,70,23,42,34,32,34,38,70,49,84,50,91,84,48,35,35,36,38,41,41,33,36,42,40,26,33,30,53,58,78,66,47,51,23,33,42,37,38,30,70,35,41,32,34,34,41,31,37,70,95,53,69,72,41,82,44,41,50,44,19,35,39,39,37,40,60,65,52,49,33,35,43,40,30,74,34,53,29,30,29,41,40,38,37,43,108